Protein AF-A0A6I3F6J2-F1 (afdb_monomer)

Sequence (306 aa):
MNPQMSMKAKVRSSSMGPPVGGRNSGRSVPMPEAGAWVSGGCGSASSWRSELGVSVESASGITPRHSHTRALFRVMDSVAALLFAPMAIGGRSDQTRQTMIETAEKLFAERGFDGLSLREVALASGQRNHSAVQYHFGSKSGLIEAVFEARMAPIDARRREMLLELDGVGRSGDVMGLVDAMVRPLAEAVIIDPPGWWGRFLGQVYRTSPELMTTERPTMGALAEAGRRLFELLVDVPGELRGHRLRLALRSNVQMLADHEYALGKAPVDHTGTRSAIIIAEQVDLVFAMLTAPPSEALRDAIARS

Mean predicted aligned error: 16.1 Å

Secondary structure (DSSP, 8-state):
-----------------------------PPPPP----------S----------------------STTHHHHHHHHHHHHHSS------HHHHHHHHHHHHHHHHHHHH-STT--HHHHHHHTT-S-TTHHHHHHSSHHHHHHHHHHHHHHHHHHHHHHHHHHHHHTT-TT-HHHHHHHHHHHHHHHHHTS-S-SHHHHHHHHHHH-THHHHS--GGGHHHHHHHHHHHHH-TTS-HHHHHHHHHHHHHHHHHHHHHHHHHHTTS-----HHHHHHHHHHHHHHHHHHHHPPPPHHHHHHHHT-

Solvent-accessible surface area (backbone atoms only — not comparable to full-atom values): 18954 Å² total; per-residue (Å²): 142,85,88,82,88,80,85,92,82,91,87,84,83,89,86,84,85,86,88,88,86,83,88,80,87,89,83,90,82,82,83,84,77,94,79,92,79,84,91,80,79,92,79,78,100,74,82,87,82,84,88,74,97,72,89,80,81,91,75,89,88,84,88,80,90,85,83,69,80,70,62,62,55,59,56,51,58,53,50,50,53,68,77,64,51,80,72,76,86,57,56,76,65,50,55,51,52,49,45,40,35,58,43,39,38,43,47,35,37,75,56,40,66,89,76,60,54,57,50,57,43,15,52,74,47,71,40,90,52,50,57,51,44,41,70,77,32,67,43,68,67,43,41,53,49,51,37,51,49,66,59,34,35,62,33,26,51,50,19,39,50,47,50,51,53,31,46,75,72,74,41,72,84,38,65,66,60,40,40,36,36,59,40,44,46,54,43,46,64,45,64,75,49,69,92,56,36,56,30,44,31,50,49,44,34,64,74,79,42,48,62,76,79,72,50,92,45,85,50,40,46,38,48,51,51,40,52,52,53,48,62,66,67,45,66,89,44,58,72,81,51,44,63,52,30,52,54,50,34,56,52,48,54,45,47,55,46,20,52,50,54,58,56,46,77,78,46,85,80,74,80,55,64,68,60,53,49,50,54,44,51,51,50,36,53,52,40,46,48,59,64,65,58,74,73,52,70,73,55,51,55,51,59,77,72,109

Foldseek 3Di:
DDDDDDDDDDDDDYDDDDDDDDDDDDDDDDDDDDDDDDDDDDDDDDDPPPPDDDDDDDDDDDDDDDDDPVVVVVVVVVVVCVVPPPDDPDPPLVVLLVLLLQLLLQCCLPQNLVRDDLQVSCVSSVHPDSCSSCVVQVGSVSSLLVSLLVLLQVLLVQLVVLCVVCVVVVNNLPLLSLLLSQQQSVLCSLQVDPPGSNLSSVVRCVVPPVCSVVPDDPSCVSVVVSLVSLLVNLPLEPNVVQVVLSVVLNNVSSVLSSVVSVVCVPDDRDNPVVVSVVSSVVSSVVSSCSNNPHDDPVVVVVVVVD

Structure (mmCIF, N/CA/C/O backbone):
data_AF-A0A6I3F6J2-F1
#
_entry.id   AF-A0A6I3F6J2-F1
#
loop_
_atom_site.group_PDB
_atom_site.id
_atom_site.type_symbol
_atom_site.label_atom_id
_atom_site.label_alt_id
_atom_site.label_comp_id
_atom_site.label_asym_id
_atom_site.label_entity_id
_atom_site.label_seq_id
_atom_site.pdbx_PDB_ins_code
_atom_site.Cartn_x
_atom_site.Cartn_y
_atom_site.Cartn_z
_atom_site.occupancy
_atom_site.B_iso_or_equiv
_atom_site.auth_seq_id
_atom_site.auth_comp_id
_atom_site.auth_asym_id
_atom_site.auth_atom_id
_atom_site.pdbx_PDB_model_num
ATOM 1 N N . MET A 1 1 ? 45.860 15.931 68.039 1.00 45.97 1 MET A N 1
ATOM 2 C CA . MET A 1 1 ? 46.284 16.833 66.948 1.00 45.97 1 MET A CA 1
ATOM 3 C C . MET A 1 1 ? 45.037 17.330 66.230 1.00 45.97 1 MET A C 1
ATOM 5 O O . MET A 1 1 ? 44.275 16.525 65.724 1.00 45.97 1 MET A O 1
ATOM 9 N N . ASN A 1 2 ? 44.805 18.634 66.283 1.00 32.19 2 ASN A N 1
ATOM 10 C CA . ASN A 1 2 ? 43.860 19.436 65.491 1.00 32.19 2 ASN A CA 1
ATOM 11 C C . ASN A 1 2 ? 44.693 20.654 65.011 1.00 32.19 2 ASN A C 1
ATOM 13 O O . ASN A 1 2 ? 45.759 20.858 65.606 1.00 32.19 2 ASN A O 1
ATOM 17 N N . PRO A 1 3 ? 44.242 21.586 64.152 1.00 59.16 3 PRO A N 1
ATOM 18 C CA . PRO A 1 3 ? 43.313 21.582 63.002 1.00 59.16 3 PRO A CA 1
ATOM 19 C C . PRO A 1 3 ? 43.977 22.211 61.742 1.00 59.16 3 PRO A C 1
ATOM 21 O O . PRO A 1 3 ? 45.044 22.797 61.854 1.00 59.16 3 PRO A O 1
ATOM 24 N N . GLN A 1 4 ? 43.300 22.234 60.584 1.00 37.72 4 GLN A N 1
ATOM 25 C CA . GLN A 1 4 ? 43.147 23.441 59.726 1.00 37.72 4 GLN A CA 1
ATOM 26 C C . GLN A 1 4 ? 41.857 23.263 58.890 1.00 37.72 4 GLN A C 1
ATOM 28 O O . GLN A 1 4 ? 41.688 22.220 58.271 1.00 37.72 4 GLN A O 1
ATOM 33 N N . MET A 1 5 ? 40.791 24.075 59.031 1.00 34.31 5 MET A N 1
ATOM 34 C CA . MET A 1 5 ? 40.603 25.492 58.620 1.00 34.31 5 MET A CA 1
ATOM 35 C C . MET A 1 5 ? 40.827 25.7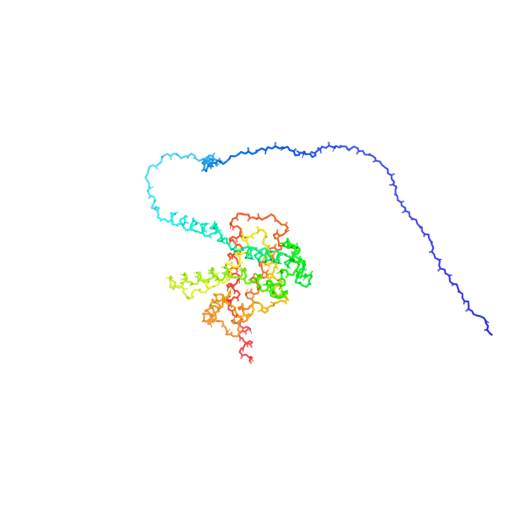11 57.109 1.00 34.31 5 MET A C 1
ATOM 37 O O . MET A 1 5 ? 41.812 25.230 56.583 1.00 34.31 5 MET A O 1
ATOM 41 N N . SER A 1 6 ? 40.044 26.482 56.345 1.00 33.53 6 SER A N 1
ATOM 42 C CA . SER A 1 6 ? 38.795 27.227 56.558 1.00 33.53 6 SER A CA 1
ATOM 43 C C . SER A 1 6 ? 38.409 27.954 55.247 1.00 33.53 6 SER A C 1
ATOM 45 O O . SER A 1 6 ? 39.292 28.279 54.466 1.00 33.53 6 SER A O 1
ATOM 47 N N . MET A 1 7 ? 37.120 28.321 55.122 1.00 32.34 7 MET A N 1
ATOM 48 C CA . MET A 1 7 ? 36.561 29.558 54.509 1.00 32.34 7 MET A CA 1
ATOM 49 C C . MET A 1 7 ? 36.689 29.803 52.986 1.00 32.34 7 MET A C 1
ATOM 51 O O . MET A 1 7 ? 37.765 29.811 52.416 1.00 32.34 7 MET A O 1
ATOM 55 N N . LYS A 1 8 ? 35.569 29.915 52.246 1.00 30.19 8 LYS A N 1
ATOM 56 C CA . LYS A 1 8 ? 34.612 31.052 52.081 1.00 30.19 8 LYS A CA 1
ATOM 57 C C . LYS A 1 8 ? 35.157 32.261 51.293 1.00 30.19 8 LYS A C 1
ATOM 59 O O . LYS A 1 8 ? 35.951 33.017 51.831 1.00 30.19 8 LYS A O 1
ATOM 64 N N . ALA A 1 9 ? 34.530 32.544 50.146 1.00 32.62 9 ALA A N 1
ATOM 65 C CA . ALA A 1 9 ? 34.127 33.870 49.621 1.00 32.62 9 ALA A CA 1
ATOM 66 C C . ALA A 1 9 ? 33.253 33.598 48.371 1.00 32.62 9 ALA A C 1
ATOM 68 O O . ALA A 1 9 ? 33.658 32.807 47.534 1.00 32.62 9 ALA A O 1
ATOM 69 N N . LYS A 1 10 ? 31.983 33.994 48.207 1.00 30.41 10 LYS A N 1
ATOM 70 C CA . LYS A 1 10 ? 31.273 35.280 48.343 1.00 30.41 10 LYS A CA 1
ATOM 71 C C . LYS A 1 10 ? 31.818 36.371 47.416 1.00 30.41 10 LYS A C 1
ATOM 73 O O . LYS A 1 10 ? 32.697 37.117 47.816 1.00 30.41 10 LYS A O 1
ATOM 78 N N . VAL A 1 11 ? 31.177 36.537 46.256 1.00 33.56 11 VAL A N 1
ATOM 79 C CA . VAL A 1 11 ? 31.027 37.842 45.593 1.00 33.56 11 VAL A CA 1
ATOM 80 C C . VAL A 1 11 ? 29.567 38.007 45.166 1.00 33.56 11 VAL A C 1
ATOM 82 O O . VAL A 1 11 ? 28.941 37.096 44.631 1.00 33.56 11 VAL A O 1
ATOM 85 N N . ARG A 1 12 ? 29.023 39.173 45.514 1.00 30.69 12 ARG A N 1
ATOM 86 C CA . ARG A 1 12 ? 27.674 39.693 45.271 1.00 30.69 12 ARG A CA 1
ATOM 87 C C . ARG A 1 12 ? 27.828 41.014 44.500 1.00 30.69 12 ARG A C 1
ATOM 89 O O . ARG A 1 12 ? 28.893 41.621 44.563 1.00 30.69 12 ARG A O 1
ATOM 96 N N . SER A 1 13 ? 26.691 41.501 44.001 1.00 32.16 13 SER A N 1
ATOM 97 C CA . SER A 1 13 ? 26.346 42.872 43.557 1.00 32.16 13 SER A CA 1
ATOM 98 C C . SER A 1 13 ? 26.405 43.080 42.036 1.00 32.16 13 SER A C 1
ATOM 100 O O . SER A 1 13 ? 27.421 42.783 41.423 1.00 32.16 13 SER A O 1
ATOM 102 N N . SER A 1 14 ? 25.247 43.272 41.379 1.00 31.67 14 SER A N 1
ATOM 103 C CA . SER A 1 14 ? 24.442 44.522 41.215 1.00 31.67 14 SER A CA 1
ATOM 104 C C . SER A 1 14 ? 24.950 45.285 39.983 1.00 31.67 14 SER A C 1
ATOM 106 O O . SER A 1 14 ? 26.146 45.296 39.760 1.00 31.67 14 SER A O 1
ATOM 108 N N . SER A 1 15 ? 24.196 45.942 39.106 1.00 30.05 15 SER A N 1
ATOM 109 C CA . SER A 1 15 ? 22.821 46.462 38.995 1.00 30.05 15 SER A CA 1
ATOM 110 C C . SER A 1 15 ? 22.636 46.817 37.500 1.00 30.05 15 SER A C 1
ATOM 112 O O . SER A 1 15 ? 23.630 47.067 36.831 1.00 30.05 15 SER A O 1
ATOM 114 N N . MET A 1 16 ? 21.448 46.826 36.897 1.00 31.58 16 MET A N 1
ATOM 115 C CA . MET A 1 16 ? 20.668 48.045 36.605 1.00 31.58 16 MET A CA 1
ATOM 116 C C . MET A 1 16 ? 19.527 47.631 35.665 1.00 31.58 16 MET A C 1
ATOM 118 O O . MET A 1 16 ? 19.776 47.002 34.640 1.00 31.58 16 MET A O 1
ATOM 122 N N . GLY A 1 17 ? 18.289 47.983 36.007 1.00 36.78 17 GLY A N 1
ATOM 123 C CA . GLY A 1 17 ? 17.173 48.008 35.057 1.00 36.78 17 GLY A CA 1
ATOM 124 C C . GLY A 1 17 ? 16.987 49.412 34.466 1.00 36.78 17 GLY A C 1
ATOM 125 O O . GLY A 1 17 ? 17.560 50.371 34.988 1.00 36.78 17 GLY A O 1
ATOM 126 N N . PRO A 1 18 ? 16.148 49.551 33.428 1.00 42.50 18 PRO A N 1
ATOM 127 C CA . PRO A 1 18 ? 15.465 50.807 33.130 1.00 42.50 18 PRO A CA 1
ATOM 128 C C . PRO A 1 18 ? 13.919 50.643 33.052 1.00 42.50 18 PRO A C 1
ATOM 130 O O . PRO A 1 18 ? 13.415 49.528 33.196 1.00 42.50 18 PRO A O 1
ATOM 133 N N . PRO A 1 19 ? 13.154 51.753 32.935 1.00 46.72 19 PRO A N 1
ATOM 134 C CA . PRO A 1 19 ? 11.917 51.963 33.695 1.00 46.72 19 PRO A CA 1
ATOM 135 C C . PRO A 1 19 ? 10.600 51.873 32.894 1.00 46.72 19 PRO A C 1
ATOM 137 O O . PRO A 1 19 ? 10.570 51.661 31.686 1.00 46.72 19 PRO A O 1
ATOM 140 N N . VAL A 1 20 ? 9.499 52.078 33.628 1.00 40.28 20 VAL A N 1
ATOM 141 C CA . VAL A 1 20 ? 8.089 52.148 33.205 1.00 40.28 20 VAL A CA 1
ATOM 142 C C . VAL A 1 20 ? 7.690 53.565 32.757 1.00 40.28 20 VAL A C 1
ATOM 144 O O . VAL A 1 20 ? 8.032 54.530 33.437 1.00 40.28 20 VAL A O 1
ATOM 147 N N . GLY A 1 21 ? 6.828 53.668 31.730 1.00 31.14 21 GLY A N 1
ATOM 148 C CA . GLY A 1 21 ? 5.752 54.676 31.674 1.00 31.14 21 GLY A CA 1
ATOM 149 C C . GLY A 1 21 ? 5.536 55.412 30.342 1.00 31.14 21 GLY A C 1
ATOM 150 O O . GLY A 1 21 ? 6.429 56.106 29.878 1.00 31.14 21 GLY A O 1
ATOM 151 N N . GLY A 1 22 ? 4.303 55.369 29.802 1.00 29.81 22 GLY A N 1
ATOM 152 C CA . GLY A 1 22 ? 3.791 56.431 28.912 1.00 29.81 22 GLY A CA 1
ATOM 153 C C . GLY A 1 22 ? 2.843 56.027 27.770 1.00 29.81 22 GLY A C 1
ATOM 154 O O . GLY A 1 22 ? 3.284 55.756 26.667 1.00 29.81 22 GLY A O 1
ATOM 155 N N . ARG A 1 23 ? 1.536 56.057 28.062 1.00 32.53 23 ARG A N 1
ATOM 156 C CA . ARG A 1 23 ? 0.324 56.100 27.202 1.00 32.53 23 ARG A CA 1
ATOM 157 C C . ARG A 1 23 ? 0.510 56.641 25.763 1.00 32.53 23 ARG A C 1
ATOM 159 O O . ARG A 1 23 ? 1.090 57.708 25.617 1.00 32.53 23 ARG A O 1
ATOM 166 N N . ASN A 1 24 ? -0.200 56.070 24.774 1.00 30.05 24 ASN A N 1
ATOM 167 C CA . ASN A 1 24 ? -1.416 56.699 24.214 1.00 30.05 24 ASN A CA 1
ATOM 168 C C . ASN A 1 24 ? -2.229 55.783 23.265 1.00 30.05 24 ASN A C 1
ATOM 170 O O . ASN A 1 24 ? -1.646 55.032 22.495 1.00 30.05 24 ASN A O 1
ATOM 174 N N . SER A 1 25 ? -3.564 55.916 23.355 1.00 32.66 25 SER A N 1
ATOM 175 C CA . SER A 1 25 ? -4.623 55.797 22.319 1.00 32.66 25 SER A CA 1
ATOM 176 C C . SER A 1 25 ? -4.428 54.794 21.163 1.00 32.66 25 SER A C 1
ATOM 178 O O . SER A 1 25 ? -3.503 54.928 20.381 1.00 32.66 25 SER A O 1
ATOM 180 N N . GLY A 1 26 ? -5.300 53.830 20.874 1.00 29.09 26 GLY A N 1
ATOM 181 C CA . GLY A 1 26 ? -6.758 53.849 20.915 1.00 29.09 26 GLY A CA 1
ATOM 182 C C . GLY A 1 26 ? -7.274 53.477 19.520 1.00 29.09 26 GLY A C 1
ATOM 183 O O . GLY A 1 26 ? -7.031 54.217 18.575 1.00 29.09 26 GLY A O 1
ATOM 184 N N . ARG A 1 27 ? -7.944 52.325 19.397 1.00 32.47 27 ARG A N 1
ATOM 185 C CA . ARG A 1 27 ? -9.050 52.035 18.459 1.00 32.47 27 ARG A CA 1
ATOM 186 C C . ARG A 1 27 ? -9.446 50.568 18.599 1.00 32.47 27 ARG A C 1
ATOM 188 O O . ARG A 1 27 ? -8.824 49.668 18.051 1.00 32.47 27 ARG A O 1
ATOM 195 N N . SER A 1 28 ? -10.493 50.369 19.378 1.00 30.59 28 SER A N 1
ATOM 196 C CA . SER A 1 28 ? -11.385 49.221 19.352 1.00 30.59 28 SER A CA 1
ATOM 197 C C . SER A 1 28 ? -12.232 49.269 18.077 1.00 30.59 28 SER A C 1
ATOM 199 O O . SER A 1 28 ? -12.890 50.277 17.830 1.00 30.59 28 SER A O 1
ATOM 201 N N . VAL A 1 29 ? -12.236 48.189 17.290 1.00 30.70 29 VAL A N 1
ATOM 202 C CA . VAL A 1 29 ? -13.268 47.876 16.281 1.00 30.70 29 VAL A CA 1
ATOM 203 C C . VAL A 1 29 ? -13.463 46.344 16.279 1.00 30.70 29 VAL A C 1
ATOM 205 O O . VAL A 1 29 ? -12.473 45.632 16.455 1.00 30.70 29 VAL A O 1
ATOM 208 N N . PRO A 1 30 ? -14.707 45.830 16.200 1.00 35.41 30 PRO A N 1
ATOM 209 C CA . PRO A 1 30 ? -15.120 44.611 16.898 1.00 35.41 30 PRO A CA 1
ATOM 210 C C . PRO A 1 30 ? -15.127 43.340 16.031 1.00 35.41 30 PRO A C 1
ATOM 212 O O . PRO A 1 30 ? -15.156 43.402 14.803 1.00 35.41 30 PRO A O 1
ATOM 215 N N . MET A 1 31 ? -15.172 42.183 16.704 1.00 26.00 31 MET A N 1
ATOM 216 C CA . MET A 1 31 ? -15.613 40.910 16.121 1.00 26.00 31 MET A CA 1
ATOM 217 C C . MET A 1 31 ? -17.120 40.965 15.817 1.00 26.00 31 MET A C 1
ATOM 219 O O . MET A 1 31 ? -17.867 41.466 16.660 1.00 26.00 31 MET A O 1
ATOM 223 N N . PRO A 1 32 ? -17.599 40.424 14.684 1.00 33.12 32 PRO A N 1
ATOM 224 C CA . PRO A 1 32 ? -19.020 40.187 14.494 1.00 33.12 32 PRO A CA 1
ATOM 225 C C . PRO A 1 32 ? -19.435 38.831 15.083 1.00 33.12 32 PRO A C 1
ATOM 227 O O . PRO A 1 32 ? -18.826 37.794 14.816 1.00 33.12 32 PRO A O 1
ATOM 230 N N . GLU A 1 33 ? -20.486 38.884 15.898 1.00 27.22 33 GLU A N 1
ATOM 231 C CA . GLU A 1 33 ? -21.217 37.750 16.455 1.00 27.22 33 GLU A CA 1
ATOM 232 C C . GLU A 1 33 ? -22.016 36.981 15.394 1.00 27.22 33 GLU A C 1
ATOM 234 O O . GLU A 1 33 ? -22.374 37.488 14.329 1.00 27.22 33 GLU A O 1
ATOM 239 N N . ALA A 1 34 ? -22.317 35.734 15.752 1.00 30.89 34 ALA A N 1
ATOM 240 C CA . ALA A 1 34 ? -23.177 34.807 15.043 1.00 30.89 34 ALA A CA 1
ATOM 241 C C . ALA A 1 34 ? -24.611 35.345 14.873 1.00 30.89 34 ALA A C 1
ATOM 243 O O . ALA A 1 34 ? -25.276 35.701 15.844 1.00 30.89 34 ALA A O 1
ATOM 244 N N . GLY A 1 35 ? -25.106 35.315 13.634 1.00 26.36 35 GLY A N 1
ATOM 245 C CA . GLY A 1 35 ? -26.497 35.584 13.274 1.00 26.36 35 GLY A CA 1
ATOM 246 C C . GLY A 1 35 ? -27.058 34.450 12.418 1.00 26.36 35 GLY A C 1
ATOM 247 O O . GLY A 1 35 ? -26.510 34.115 11.372 1.00 26.36 35 GLY A O 1
ATOM 248 N N . ALA A 1 36 ? -28.138 33.849 12.904 1.00 27.11 36 ALA A N 1
ATOM 249 C CA . ALA A 1 36 ? -28.843 32.703 12.351 1.00 27.11 36 ALA A CA 1
ATOM 250 C C . ALA A 1 36 ? -29.593 32.983 11.033 1.00 27.11 36 ALA A C 1
ATOM 252 O O . ALA A 1 36 ? -30.267 34.000 10.924 1.00 27.11 36 ALA A O 1
ATOM 253 N N . TRP A 1 37 ? -29.573 32.006 10.116 1.00 25.41 37 TRP A N 1
ATOM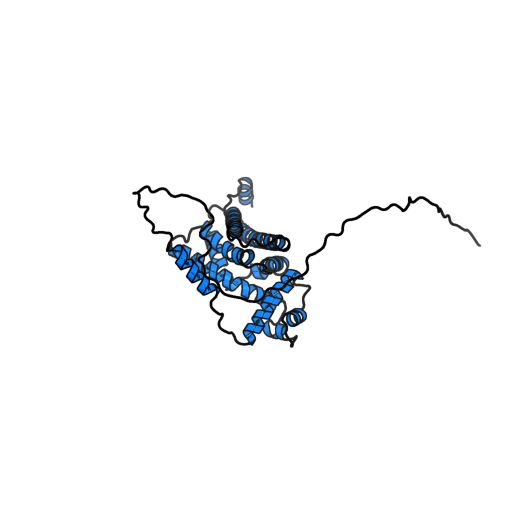 254 C CA . TRP A 1 37 ? -30.595 31.723 9.088 1.00 25.41 37 TRP A CA 1
ATOM 255 C C . TRP A 1 37 ? -30.601 30.194 8.896 1.00 25.41 37 TRP A C 1
ATOM 257 O O . TRP A 1 37 ? -29.585 29.613 8.538 1.00 25.41 37 TRP A O 1
ATOM 267 N N . VAL A 1 38 ? -31.551 29.465 9.486 1.00 26.83 38 VAL A N 1
ATOM 268 C CA . VAL A 1 38 ? -32.853 29.053 8.924 1.00 26.83 38 VAL A CA 1
ATOM 269 C C . VAL A 1 38 ? -32.742 28.241 7.624 1.00 26.83 38 VAL A C 1
ATOM 271 O O . VAL A 1 38 ? -32.328 28.716 6.576 1.00 26.83 38 VAL A O 1
ATOM 274 N N . SER A 1 39 ? -33.192 26.997 7.764 1.00 29.69 39 SER A N 1
ATOM 275 C CA . SER A 1 39 ? -33.577 25.984 6.781 1.00 29.69 39 SER A CA 1
ATOM 276 C C . SER A 1 39 ? -34.254 26.489 5.501 1.00 29.69 39 SER A C 1
ATOM 278 O O . SER A 1 39 ? -35.244 27.215 5.576 1.00 29.69 39 SER A O 1
ATOM 280 N N . GLY A 1 40 ? -33.847 25.947 4.348 1.00 25.75 40 GLY A N 1
ATOM 281 C CA . GLY A 1 40 ? -34.672 25.975 3.140 1.00 25.75 40 GLY A CA 1
ATOM 282 C C . GLY A 1 40 ? -33.984 25.484 1.864 1.00 25.75 40 GLY A C 1
ATOM 283 O O . GLY A 1 40 ? -33.164 26.191 1.301 1.00 25.75 40 GLY A O 1
ATOM 284 N N . GLY A 1 41 ? -34.421 24.323 1.367 1.00 25.61 41 GLY A N 1
ATOM 285 C CA . GLY A 1 41 ? -34.777 24.175 -0.049 1.00 25.61 41 GLY A CA 1
ATOM 286 C C . GLY A 1 41 ? -33.687 23.782 -1.049 1.00 25.61 41 GLY A C 1
ATOM 287 O O . GLY A 1 41 ? -32.841 24.573 -1.441 1.00 25.61 41 GLY A O 1
ATOM 288 N N . CYS A 1 42 ? -33.834 22.563 -1.562 1.00 30.14 42 CYS A N 1
ATOM 289 C CA . CYS A 1 42 ? -33.289 22.073 -2.825 1.00 30.14 42 CYS A CA 1
ATOM 290 C C . CYS A 1 42 ? -33.588 23.054 -3.986 1.00 30.14 42 CYS A C 1
ATOM 292 O O . CYS A 1 42 ? -34.742 23.442 -4.167 1.00 30.14 42 CYS A O 1
ATOM 294 N N . GLY A 1 43 ? -32.578 23.426 -4.782 1.00 26.58 43 GLY A N 1
ATOM 295 C CA . GLY A 1 43 ? -32.710 24.301 -5.953 1.00 26.58 43 GLY A CA 1
ATOM 296 C C . GLY A 1 43 ? -31.869 23.790 -7.126 1.00 26.58 43 GLY A C 1
ATOM 297 O O . GLY A 1 43 ? -30.678 23.538 -6.988 1.00 26.58 43 GLY A O 1
ATOM 298 N N . SER A 1 44 ? -32.525 23.586 -8.265 1.00 31.48 44 SER A N 1
ATOM 299 C CA . SER A 1 44 ? -32.069 22.871 -9.462 1.00 31.48 44 SER A CA 1
ATOM 300 C C . SER A 1 44 ? -30.912 23.514 -10.246 1.00 31.48 44 SER A C 1
ATOM 302 O O . SER A 1 44 ? -30.736 24.729 -10.274 1.00 31.48 44 SER A O 1
ATOM 304 N N . ALA A 1 45 ? -30.190 22.663 -10.984 1.00 30.67 45 ALA A N 1
ATOM 305 C CA . ALA A 1 45 ? -28.962 22.898 -11.754 1.00 30.67 45 ALA A CA 1
ATOM 306 C C . ALA A 1 45 ? -29.067 23.810 -13.008 1.00 30.67 45 ALA A C 1
ATOM 308 O O . ALA A 1 45 ? -28.531 23.479 -14.067 1.00 30.67 45 ALA A O 1
ATOM 309 N N . SER A 1 46 ? -29.719 24.973 -12.929 1.00 32.62 46 SER A N 1
ATOM 310 C CA . SER A 1 46 ? -29.927 25.845 -14.103 1.00 32.62 46 SER A CA 1
ATOM 311 C C . SER A 1 46 ? -29.444 27.296 -13.980 1.00 32.62 46 SER A C 1
ATOM 313 O O . SER A 1 46 ? -29.633 28.045 -14.934 1.00 32.62 46 SER A O 1
ATOM 315 N N . SER A 1 47 ? -28.773 27.713 -12.896 1.00 29.77 47 SER A N 1
ATOM 316 C CA . SER A 1 47 ? -28.411 29.135 -12.700 1.00 29.77 47 SER A CA 1
ATOM 317 C C . SER A 1 47 ? -26.962 29.543 -13.025 1.00 29.77 47 SER A C 1
ATOM 319 O O . SER A 1 47 ? -26.611 30.693 -12.799 1.00 29.77 47 SER A O 1
ATOM 321 N N . TRP A 1 48 ? -26.113 28.671 -13.578 1.00 28.38 48 TRP A N 1
ATOM 322 C CA . TRP A 1 48 ? -24.677 28.971 -13.784 1.00 28.38 48 TRP A CA 1
ATOM 323 C C . TRP A 1 48 ? -24.302 29.484 -15.188 1.00 28.38 48 TRP A C 1
ATOM 325 O O . TRP A 1 48 ? -23.145 29.402 -15.588 1.00 28.38 48 TRP A O 1
ATOM 335 N N . ARG A 1 49 ? -25.259 29.978 -15.985 1.00 33.09 49 ARG A N 1
ATOM 336 C CA . ARG A 1 49 ? -25.048 30.203 -17.432 1.00 33.09 49 ARG A CA 1
ATOM 337 C C . ARG A 1 49 ? -24.962 31.663 -17.898 1.00 33.09 49 ARG A C 1
ATOM 339 O O . ARG A 1 49 ? -25.106 31.900 -19.091 1.00 33.09 49 ARG A O 1
ATOM 346 N N . SER A 1 50 ? -24.710 32.634 -17.021 1.00 34.94 50 SER A N 1
ATOM 347 C CA . SER A 1 50 ? -24.738 34.058 -17.409 1.00 34.94 50 SER A CA 1
ATOM 348 C C . SER A 1 50 ? -23.580 34.904 -16.872 1.00 34.94 50 SER A C 1
ATOM 350 O O . SER A 1 50 ? -23.809 36.030 -16.444 1.00 34.94 50 SER A O 1
ATOM 352 N N . GLU A 1 51 ? -22.343 34.399 -16.911 1.00 34.09 51 GLU A N 1
ATOM 353 C CA . GLU A 1 51 ? -21.178 35.175 -16.445 1.00 34.09 51 GLU A CA 1
ATOM 354 C C . GLU A 1 51 ? -19.930 35.084 -17.340 1.00 34.09 51 GLU A C 1
ATOM 356 O O . GLU A 1 51 ? -18.804 35.218 -16.880 1.00 34.09 51 GLU A O 1
ATOM 361 N N . LEU A 1 52 ? -20.120 34.923 -18.654 1.00 31.17 52 LEU A N 1
ATOM 362 C CA . LEU A 1 52 ? -19.076 35.192 -19.649 1.00 31.17 52 LEU A CA 1
ATOM 363 C C . LEU A 1 52 ? -19.691 35.955 -20.827 1.00 31.17 52 LEU A C 1
ATOM 365 O O . LEU A 1 52 ? -20.367 35.381 -21.678 1.00 31.17 52 LEU A O 1
ATOM 369 N N . GLY A 1 53 ? -19.488 37.274 -20.841 1.00 33.78 53 GLY A N 1
ATOM 370 C CA . GLY A 1 53 ? -19.923 38.175 -21.905 1.00 33.78 53 GLY A CA 1
ATOM 371 C C . GLY A 1 53 ? -19.157 37.938 -23.205 1.00 33.78 53 GLY A C 1
ATOM 372 O O . GLY A 1 53 ? -18.170 38.615 -23.477 1.00 33.78 53 GLY A O 1
ATOM 373 N N . VAL A 1 54 ? -19.634 36.992 -24.014 1.00 32.03 54 VAL A N 1
ATOM 374 C CA . VAL A 1 54 ? -19.178 36.785 -25.393 1.00 32.03 54 VAL A CA 1
ATOM 375 C C . VAL A 1 54 ? -20.376 36.951 -26.325 1.00 32.03 54 VAL A C 1
ATOM 377 O O . VAL A 1 54 ? -21.268 36.106 -26.369 1.00 32.03 54 VAL A O 1
ATOM 380 N N . SER A 1 55 ? -20.399 38.060 -27.064 1.00 29.16 55 SER A N 1
ATOM 381 C CA . SER A 1 55 ? -21.329 38.281 -28.173 1.00 29.16 55 SER A CA 1
ATOM 382 C C . SER A 1 55 ? -20.958 37.365 -29.339 1.00 29.16 55 SER A C 1
ATOM 384 O O . SER A 1 55 ? -19.831 37.416 -29.824 1.00 29.16 55 SER A O 1
ATOM 386 N N . VAL A 1 56 ? -21.900 36.541 -29.803 1.00 32.47 56 VAL A N 1
ATOM 387 C CA . VAL A 1 56 ? -21.753 35.762 -31.040 1.00 32.47 56 VAL A CA 1
ATOM 388 C C . VAL A 1 56 ? -22.597 36.426 -32.121 1.00 32.47 56 VAL A C 1
ATOM 390 O O . VAL A 1 56 ? -23.822 36.309 -32.123 1.00 32.47 56 VAL A O 1
ATOM 393 N N . GLU A 1 57 ? -21.932 37.135 -33.032 1.00 28.91 57 GLU A N 1
ATOM 394 C CA . GLU A 1 57 ? -22.498 37.485 -34.332 1.00 28.91 57 GLU A CA 1
ATOM 395 C C . GLU A 1 57 ? -22.563 36.243 -35.230 1.00 28.91 57 GLU A C 1
ATOM 397 O O . GLU A 1 57 ? -21.711 35.353 -35.204 1.00 28.91 57 GLU A O 1
ATOM 402 N N . SER A 1 58 ? -23.632 36.184 -36.014 1.00 35.47 58 SER A N 1
ATOM 403 C CA . SER A 1 58 ? -23.995 35.103 -36.917 1.00 35.47 58 SER A CA 1
ATOM 404 C C . SER A 1 58 ? -22.993 34.922 -38.062 1.00 35.47 58 SER A C 1
ATOM 406 O O . SER A 1 58 ? -22.895 35.778 -38.940 1.00 35.47 58 SER A O 1
ATOM 408 N N . ALA A 1 59 ? -22.355 33.754 -38.132 1.00 30.38 59 ALA A N 1
ATOM 409 C CA . ALA A 1 59 ? -21.743 33.244 -39.354 1.00 30.38 59 ALA A CA 1
ATOM 410 C C . ALA A 1 59 ? -22.140 31.775 -39.551 1.00 30.38 59 ALA A C 1
ATOM 412 O O . ALA A 1 59 ? -21.735 30.866 -38.828 1.00 30.38 59 ALA A O 1
ATOM 413 N N . SER A 1 60 ? -23.010 31.578 -40.530 1.00 34.03 60 SER A N 1
ATOM 414 C CA . SER A 1 60 ? -23.482 30.306 -41.052 1.00 34.03 60 SER A CA 1
ATOM 415 C C . SER A 1 60 ? -22.357 29.486 -41.690 1.00 34.03 60 SER A C 1
ATOM 417 O O . SER A 1 60 ? -21.649 29.986 -42.559 1.00 34.03 60 SER A O 1
ATOM 419 N N . GLY A 1 61 ? -22.304 28.196 -41.342 1.00 38.31 61 GLY A N 1
ATOM 420 C CA . GLY A 1 61 ? -21.724 27.144 -42.179 1.00 38.31 61 GLY A CA 1
ATOM 421 C C . GLY A 1 61 ? -20.304 26.707 -41.825 1.00 38.31 61 GLY A C 1
ATOM 422 O O . GLY A 1 61 ? -19.374 27.111 -42.499 1.00 38.31 61 GLY A O 1
ATOM 423 N N . ILE A 1 62 ? -20.170 25.814 -40.836 1.00 31.95 62 ILE A N 1
ATOM 424 C CA . ILE A 1 62 ? -19.218 24.685 -40.765 1.00 31.95 62 ILE A CA 1
ATOM 425 C C . ILE A 1 62 ? -19.764 23.748 -39.673 1.00 31.95 62 ILE A C 1
ATOM 427 O O . ILE A 1 62 ? -19.953 24.161 -38.533 1.00 31.95 62 ILE A O 1
ATOM 431 N N . THR A 1 63 ? -20.048 22.489 -40.000 1.00 33.56 63 THR A N 1
ATOM 432 C CA . THR A 1 63 ? -20.431 21.454 -39.023 1.00 33.56 63 THR A CA 1
ATOM 433 C C . THR A 1 63 ? -19.192 20.721 -38.497 1.00 33.56 63 THR A C 1
ATOM 435 O O . THR A 1 63 ? -18.528 20.061 -39.302 1.00 33.56 63 THR A O 1
ATOM 438 N N . PRO A 1 64 ? -18.895 20.715 -37.181 1.00 33.12 64 PRO A N 1
ATOM 439 C CA . PRO A 1 64 ? -17.946 19.778 -36.594 1.00 33.12 64 PRO A CA 1
ATOM 440 C C . PRO A 1 64 ? -18.663 18.502 -36.132 1.00 33.12 64 PRO A C 1
ATOM 442 O O . PRO A 1 64 ? -19.710 18.520 -35.487 1.00 33.12 64 PRO A O 1
ATOM 445 N N . ARG A 1 65 ? -18.067 17.363 -36.471 1.00 30.73 65 ARG A N 1
ATOM 446 C CA . ARG A 1 65 ? -18.526 16.006 -36.164 1.00 30.73 65 ARG A CA 1
ATOM 447 C C . ARG A 1 65 ? -18.288 15.698 -34.673 1.00 30.73 65 ARG A C 1
ATOM 449 O O . ARG A 1 65 ? -17.151 15.479 -34.272 1.00 30.73 65 ARG A O 1
ATOM 456 N N . HIS A 1 66 ? -19.337 15.662 -33.846 1.00 34.50 66 HIS A N 1
ATOM 457 C CA . HIS A 1 66 ? -19.253 15.271 -32.428 1.00 34.50 66 HIS A CA 1
ATOM 458 C C . HIS A 1 66 ? -19.601 13.788 -32.225 1.00 34.50 66 HIS A C 1
ATOM 460 O O . HIS A 1 66 ? -20.759 13.405 -32.382 1.00 34.50 66 HIS A O 1
ATOM 466 N N . SER A 1 67 ? -18.636 12.954 -31.816 1.00 36.94 67 SER A N 1
ATOM 467 C CA . SER A 1 67 ? -18.923 11.571 -31.383 1.00 36.94 67 SER A CA 1
ATOM 468 C C . SER A 1 67 ? -18.198 11.090 -30.119 1.00 36.94 67 SER A C 1
ATOM 470 O O . SER A 1 67 ? -18.430 9.958 -29.719 1.00 36.94 67 SER A O 1
ATOM 472 N N . HIS A 1 68 ? -17.364 11.893 -29.445 1.00 36.31 68 HIS A N 1
ATOM 473 C CA . HIS A 1 68 ? -16.569 11.397 -28.300 1.00 36.31 68 HIS A CA 1
ATOM 474 C C . HIS A 1 68 ? -17.011 11.910 -26.916 1.00 36.31 68 HIS A C 1
ATOM 476 O O . HIS A 1 68 ? -16.721 11.281 -25.904 1.00 36.31 68 HIS A O 1
ATOM 482 N N . THR A 1 69 ? -17.801 12.983 -26.828 1.00 33.56 69 THR A N 1
ATOM 483 C CA . THR A 1 69 ? -18.107 13.628 -25.533 1.00 33.56 69 THR A CA 1
ATOM 484 C C . THR A 1 69 ? -19.275 12.996 -24.758 1.00 33.56 69 THR A C 1
ATOM 486 O O . THR A 1 69 ? -19.480 13.313 -23.592 1.00 33.56 69 THR A O 1
ATOM 489 N N . ARG A 1 70 ? -20.050 12.081 -25.362 1.00 29.97 70 ARG A N 1
ATOM 490 C CA . ARG A 1 70 ? -21.187 11.407 -24.692 1.00 29.97 70 ARG A CA 1
ATOM 491 C C . ARG A 1 70 ? -20.825 10.082 -24.009 1.00 29.97 70 ARG A C 1
ATOM 493 O O . ARG A 1 70 ? -21.574 9.643 -23.143 1.00 29.97 70 ARG A O 1
ATOM 500 N N . ALA A 1 71 ? -19.698 9.461 -24.363 1.00 33.34 71 ALA A N 1
ATOM 501 C CA . ALA A 1 71 ? -19.259 8.198 -23.763 1.00 33.34 71 ALA A CA 1
ATOM 502 C C . ALA A 1 71 ? -18.633 8.397 -22.369 1.00 33.34 71 ALA A C 1
ATOM 504 O O . ALA A 1 71 ? -18.873 7.597 -21.472 1.00 33.34 71 ALA A O 1
ATOM 505 N N . LEU A 1 72 ? -17.923 9.513 -22.163 1.00 31.17 72 LEU A N 1
ATOM 506 C CA . LEU A 1 72 ? -17.274 9.852 -20.890 1.00 31.17 72 LEU A CA 1
ATOM 507 C C . LEU A 1 72 ? -18.272 10.079 -19.737 1.00 31.17 72 LEU A C 1
ATOM 509 O O . LEU A 1 72 ? -18.001 9.681 -18.610 1.00 31.17 72 LEU A O 1
ATOM 513 N N . PHE A 1 73 ? -19.462 10.625 -20.012 1.00 27.55 73 PHE A N 1
ATOM 514 C CA . PHE A 1 73 ? -20.465 10.887 -18.970 1.00 27.55 73 PHE A CA 1
ATOM 515 C C . PHE A 1 73 ? -21.178 9.622 -18.452 1.00 27.55 73 PHE A C 1
ATOM 517 O O . PHE A 1 73 ? -21.475 9.540 -17.266 1.00 27.55 73 PHE A O 1
ATOM 524 N N . ARG A 1 74 ? -21.395 8.590 -19.287 1.00 34.66 74 ARG A N 1
ATOM 525 C CA . ARG A 1 74 ? -22.037 7.330 -18.842 1.00 34.66 74 ARG A CA 1
ATOM 526 C C . ARG A 1 74 ? -21.140 6.463 -17.957 1.00 34.66 74 ARG A C 1
ATOM 528 O O . ARG A 1 74 ? -21.648 5.734 -17.106 1.00 34.66 74 ARG A O 1
ATOM 535 N N . VAL A 1 75 ? -19.824 6.537 -18.159 1.00 39.94 75 VAL A N 1
ATOM 536 C CA . VAL A 1 75 ? -18.846 5.836 -17.316 1.00 39.94 75 VAL A CA 1
ATOM 537 C C . VAL A 1 75 ? -18.809 6.472 -15.922 1.00 39.94 75 VAL A C 1
ATOM 539 O O . VAL A 1 75 ? -18.826 5.751 -14.931 1.00 39.94 75 VAL A O 1
ATOM 542 N N . MET A 1 76 ? -18.884 7.804 -15.825 1.00 33.16 76 MET A N 1
ATOM 543 C CA . MET A 1 76 ? -18.891 8.508 -14.535 1.00 33.16 76 MET A CA 1
ATOM 544 C C . MET A 1 76 ? -20.178 8.296 -13.718 1.00 33.16 76 MET A C 1
ATOM 546 O O . MET A 1 76 ? -20.083 8.082 -12.511 1.00 33.16 76 MET A O 1
ATOM 550 N N . ASP A 1 77 ? -21.359 8.260 -14.350 1.00 29.53 77 ASP A N 1
ATOM 551 C CA . ASP A 1 77 ? -22.623 7.959 -13.646 1.00 29.53 77 ASP A CA 1
ATOM 552 C C . ASP A 1 77 ? -22.659 6.521 -13.086 1.00 29.53 77 ASP A C 1
ATOM 554 O O . ASP A 1 77 ? -23.236 6.267 -12.028 1.00 29.53 77 ASP A O 1
ATOM 558 N N . SER A 1 78 ? -21.998 5.576 -13.764 1.00 32.25 78 SER A N 1
ATOM 559 C CA . SER A 1 78 ? -21.916 4.172 -13.331 1.00 32.25 78 SER A CA 1
ATOM 560 C C . SER A 1 78 ? -20.925 3.974 -12.176 1.00 32.25 78 SER A C 1
ATOM 562 O O . SER A 1 78 ? -21.170 3.164 -11.283 1.00 32.25 78 SER A O 1
ATOM 564 N N . VAL A 1 79 ? -19.839 4.753 -12.151 1.00 37.62 79 VAL A N 1
ATOM 565 C CA . VAL A 1 79 ? -18.867 4.777 -11.044 1.00 37.62 79 VAL A CA 1
ATOM 566 C C . VAL A 1 79 ? -19.478 5.432 -9.799 1.00 37.62 79 VAL A C 1
ATOM 568 O O . VAL A 1 79 ? -19.328 4.903 -8.702 1.00 37.62 79 VAL A O 1
ATOM 571 N N . ALA A 1 80 ? -20.258 6.507 -9.951 1.00 29.58 80 ALA A N 1
ATOM 572 C CA . ALA A 1 80 ? -20.995 7.107 -8.836 1.00 29.58 80 ALA A CA 1
ATOM 573 C C . ALA A 1 80 ? -22.035 6.137 -8.235 1.00 29.58 80 ALA A C 1
ATOM 575 O O . ALA A 1 80 ? -22.148 6.030 -7.017 1.00 29.58 80 ALA A O 1
ATOM 576 N N . ALA A 1 81 ? -22.751 5.365 -9.060 1.00 29.62 81 ALA A N 1
ATOM 577 C CA . ALA A 1 81 ? -23.710 4.370 -8.571 1.00 29.62 81 ALA A CA 1
ATOM 578 C C . ALA A 1 81 ? -23.054 3.218 -7.780 1.00 29.62 81 ALA A C 1
ATOM 580 O O . ALA A 1 81 ? -23.673 2.691 -6.859 1.00 29.62 81 ALA A O 1
ATOM 581 N N . LEU A 1 82 ? -21.807 2.849 -8.100 1.00 35.91 82 LEU A N 1
ATOM 582 C CA . LEU A 1 82 ? -21.030 1.840 -7.366 1.00 35.91 82 LEU A CA 1
ATOM 583 C C . LEU A 1 82 ? -20.393 2.394 -6.082 1.00 35.91 82 LEU A C 1
ATOM 585 O O . LEU A 1 82 ? -20.300 1.673 -5.093 1.00 35.91 82 LEU A O 1
ATOM 589 N N . LEU A 1 83 ? -20.006 3.673 -6.074 1.00 37.81 83 LEU A N 1
ATOM 590 C CA . LEU A 1 83 ? -19.432 4.350 -4.904 1.00 37.81 83 LEU A CA 1
ATOM 591 C C . LEU A 1 83 ? -20.488 4.770 -3.864 1.00 37.81 83 LEU A C 1
ATOM 593 O O . LEU A 1 83 ? -20.156 4.920 -2.691 1.00 37.81 83 LEU A O 1
ATOM 597 N N . PHE A 1 84 ? -21.754 4.931 -4.273 1.00 35.53 84 PHE A N 1
ATOM 598 C CA . PHE A 1 84 ? -22.863 5.359 -3.405 1.00 35.53 84 PHE A CA 1
ATOM 599 C C . PHE A 1 84 ? -23.995 4.327 -3.258 1.00 35.53 84 PHE A C 1
ATOM 601 O O . PHE A 1 84 ? -25.035 4.641 -2.672 1.00 35.53 84 PHE A O 1
ATOM 608 N N . ALA A 1 85 ? -23.827 3.096 -3.757 1.00 32.75 85 ALA A N 1
ATOM 609 C CA . ALA A 1 85 ? -24.758 2.014 -3.447 1.00 32.75 85 ALA A CA 1
ATOM 610 C C . ALA A 1 85 ? -24.813 1.822 -1.918 1.00 32.75 85 ALA A C 1
ATOM 612 O O . ALA A 1 85 ? -23.755 1.723 -1.291 1.00 32.75 85 ALA A O 1
ATOM 613 N N . PRO A 1 86 ? -26.004 1.772 -1.287 1.00 29.98 86 PRO A N 1
ATOM 614 C CA . PRO A 1 86 ? -26.085 1.514 0.141 1.00 29.98 86 PRO A CA 1
ATOM 615 C C . PRO A 1 86 ? -25.439 0.154 0.406 1.00 29.98 86 PRO A C 1
ATOM 617 O O . PRO A 1 86 ? -25.934 -0.868 -0.077 1.00 29.98 86 PRO A O 1
ATOM 620 N N . MET A 1 87 ? -24.317 0.149 1.139 1.00 38.78 87 MET A N 1
ATOM 621 C CA . MET A 1 87 ? -23.724 -1.078 1.664 1.00 38.78 87 MET A CA 1
ATOM 622 C C . MET A 1 87 ? -24.851 -1.902 2.282 1.00 38.78 87 MET A C 1
ATOM 624 O O . MET A 1 87 ? -25.608 -1.402 3.119 1.00 38.78 87 MET A O 1
ATOM 628 N N . ALA A 1 88 ? -24.981 -3.152 1.836 1.00 40.88 88 ALA A N 1
ATOM 629 C CA . ALA A 1 88 ? -25.873 -4.115 2.452 1.00 40.88 88 ALA A CA 1
ATOM 630 C C . ALA A 1 88 ? -25.689 -4.047 3.973 1.00 40.88 88 ALA A C 1
ATOM 632 O O . ALA A 1 88 ? -24.558 -4.080 4.459 1.00 40.88 88 ALA A O 1
ATOM 633 N N . ILE A 1 89 ? -26.794 -3.898 4.709 1.00 39.78 89 ILE A N 1
ATOM 634 C CA . ILE A 1 89 ? -26.792 -3.802 6.170 1.00 39.78 89 ILE A CA 1
ATOM 635 C C . ILE A 1 89 ? -26.265 -5.135 6.707 1.00 39.78 89 ILE A C 1
ATOM 637 O O . ILE A 1 89 ? -27.019 -6.094 6.879 1.00 39.78 89 ILE A O 1
ATOM 641 N N . GLY A 1 90 ? -24.951 -5.201 6.927 1.00 46.75 90 GLY A N 1
ATOM 642 C CA . GLY A 1 90 ? -24.312 -6.264 7.683 1.00 46.75 90 GLY A CA 1
ATOM 643 C C . GLY A 1 90 ? -24.943 -6.340 9.069 1.00 46.75 90 GLY A C 1
ATOM 644 O O . GLY A 1 90 ? -25.518 -5.365 9.572 1.00 46.75 90 GLY A O 1
ATOM 645 N N . GLY A 1 91 ? -24.873 -7.510 9.699 1.00 65.06 91 GLY A N 1
ATOM 646 C CA . GLY A 1 91 ? -25.424 -7.671 11.040 1.00 65.06 91 GLY A CA 1
ATOM 647 C C . GLY A 1 91 ? -24.832 -6.624 11.992 1.00 65.06 91 GLY A C 1
ATOM 648 O O . GLY A 1 91 ? -23.752 -6.087 11.760 1.00 65.06 91 GLY A O 1
ATOM 649 N N . ARG A 1 92 ? -25.490 -6.347 13.124 1.00 69.88 92 ARG A N 1
ATOM 650 C CA . ARG A 1 92 ? -24.974 -5.417 14.157 1.00 69.88 92 ARG A CA 1
ATOM 651 C C . ARG A 1 92 ? -23.496 -5.679 14.522 1.00 69.88 92 ARG A C 1
ATOM 653 O O . ARG A 1 92 ? -22.772 -4.748 14.868 1.00 69.88 92 ARG A O 1
ATOM 660 N N . SER A 1 93 ? -23.064 -6.939 14.428 1.00 75.31 93 SER A N 1
ATOM 661 C CA . SER A 1 93 ? -21.675 -7.378 14.600 1.00 75.31 93 SER A CA 1
ATOM 662 C C . SER A 1 93 ? -20.723 -6.815 13.534 1.00 75.31 93 SER A C 1
ATOM 664 O O . SER A 1 93 ? -19.643 -6.347 13.882 1.00 75.31 93 SER A O 1
ATOM 666 N N . ASP A 1 94 ? -21.123 -6.792 12.262 1.00 82.69 94 ASP A N 1
ATOM 667 C CA . ASP A 1 94 ? -20.297 -6.308 11.146 1.00 82.69 94 ASP A CA 1
ATOM 668 C C . ASP A 1 94 ? -20.118 -4.792 11.210 1.00 82.69 94 ASP A C 1
ATOM 670 O O . ASP A 1 94 ? -19.000 -4.296 11.092 1.00 82.69 94 ASP A O 1
ATOM 674 N N . GLN A 1 95 ? -21.192 -4.060 11.526 1.00 86.69 95 GLN A N 1
ATOM 675 C CA . GLN A 1 95 ? -21.113 -2.616 11.757 1.00 86.69 95 GLN A CA 1
ATOM 676 C C . GLN A 1 95 ? -20.185 -2.283 12.933 1.00 86.69 95 GLN A C 1
ATOM 678 O O . GLN A 1 95 ? -19.393 -1.347 12.860 1.00 86.69 95 GLN A O 1
ATOM 683 N N . THR A 1 96 ? -20.257 -3.070 14.010 1.00 89.25 96 THR A N 1
ATOM 684 C CA . THR A 1 96 ? -19.390 -2.903 15.186 1.00 89.25 96 THR A CA 1
ATOM 685 C C . THR A 1 96 ? -17.926 -3.160 14.837 1.00 89.25 96 THR A C 1
ATOM 687 O O . THR A 1 96 ? -17.055 -2.371 15.207 1.00 89.25 96 THR A O 1
ATOM 690 N N . ARG A 1 97 ? -17.650 -4.235 14.088 1.00 92.00 97 ARG A N 1
ATOM 691 C CA . ARG A 1 97 ? -16.306 -4.568 13.608 1.00 92.00 97 ARG A CA 1
ATOM 692 C C . ARG A 1 97 ? -15.738 -3.456 12.725 1.00 92.00 97 ARG A C 1
ATOM 694 O O . ARG A 1 97 ? -14.583 -3.080 12.908 1.00 92.00 97 ARG A O 1
ATOM 701 N N . GLN A 1 98 ? -16.548 -2.915 11.818 1.00 91.88 98 GLN A N 1
ATOM 702 C CA . GLN A 1 98 ? -16.149 -1.831 10.923 1.00 91.88 98 GLN A CA 1
ATOM 703 C C . GLN A 1 98 ? -15.810 -0.548 11.695 1.00 91.88 98 GLN A C 1
ATOM 705 O O . GLN A 1 98 ? -14.736 0.018 11.505 1.00 91.88 98 GLN A O 1
ATOM 710 N N . THR A 1 99 ? -16.648 -0.152 12.658 1.00 92.38 99 THR A N 1
ATOM 711 C CA . THR A 1 99 ? -16.366 1.005 13.525 1.00 92.38 99 THR A CA 1
ATOM 712 C C . THR A 1 99 ? -15.065 0.833 14.316 1.00 92.38 99 THR A C 1
ATOM 714 O O . THR A 1 99 ? -14.317 1.798 14.485 1.00 92.38 99 THR A O 1
ATOM 717 N N . MET A 1 100 ? -14.758 -0.382 14.788 1.00 94.44 100 MET A N 1
ATOM 718 C CA . MET A 1 100 ? -13.482 -0.655 15.462 1.00 94.44 100 MET A CA 1
ATOM 719 C C . MET A 1 100 ? -12.284 -0.528 14.516 1.00 94.44 100 MET A C 1
ATOM 721 O O . MET A 1 100 ? -11.254 -0.012 14.939 1.00 94.44 100 MET A O 1
ATOM 725 N N . ILE A 1 101 ? -12.412 -0.972 13.262 1.00 95.00 101 ILE A N 1
ATOM 726 C CA . ILE A 1 101 ? -11.363 -0.850 12.237 1.00 95.00 101 ILE A CA 1
ATOM 727 C C . ILE A 1 101 ? -11.067 0.623 11.940 1.00 95.00 101 ILE A C 1
ATOM 729 O O . ILE A 1 101 ? -9.916 1.041 12.041 1.00 95.00 101 ILE A O 1
ATOM 733 N N . GLU A 1 102 ? -12.095 1.424 11.665 1.00 92.19 102 GLU A N 1
ATOM 734 C CA . GLU A 1 102 ? -11.949 2.858 11.365 1.00 92.19 102 GLU A CA 1
ATOM 735 C C . GLU A 1 102 ? -11.352 3.627 12.551 1.00 92.19 102 GLU A C 1
ATOM 737 O O . GLU A 1 102 ? -10.438 4.442 12.400 1.00 92.19 102 GLU A O 1
ATOM 742 N N . THR A 1 103 ? -11.821 3.319 13.763 1.00 93.31 103 THR A N 1
ATOM 743 C CA . THR A 1 103 ? -11.291 3.925 14.990 1.00 93.31 103 THR A CA 1
ATOM 744 C C . THR A 1 103 ? -9.831 3.534 15.219 1.00 93.31 103 THR A C 1
ATOM 746 O O . THR A 1 103 ? -9.014 4.372 15.606 1.00 93.31 103 THR A O 1
ATOM 749 N N . ALA A 1 104 ? -9.488 2.264 14.992 1.00 94.31 104 ALA A N 1
ATOM 750 C CA . ALA A 1 104 ? -8.132 1.764 15.158 1.00 94.31 104 ALA A CA 1
ATOM 751 C C . ALA A 1 104 ? -7.168 2.397 14.152 1.00 94.31 104 ALA A C 1
ATOM 753 O O . ALA A 1 104 ? -6.102 2.844 14.568 1.00 94.31 104 ALA A O 1
ATOM 754 N N . GLU A 1 105 ? -7.545 2.494 12.874 1.00 93.25 105 GLU A N 1
ATOM 755 C CA . GLU A 1 105 ? -6.750 3.167 11.838 1.00 93.25 105 GLU A CA 1
ATOM 756 C C . GLU A 1 105 ? -6.364 4.580 12.274 1.00 93.25 105 GLU A C 1
ATOM 758 O O . GLU A 1 105 ? -5.178 4.919 12.307 1.00 93.25 105 GLU A O 1
ATOM 763 N N . LYS A 1 106 ? -7.363 5.366 12.694 1.00 90.06 106 LYS A N 1
ATOM 764 C CA . LYS A 1 106 ? -7.159 6.726 13.190 1.00 90.06 106 LYS A CA 1
ATOM 765 C C . LYS A 1 106 ? -6.183 6.777 14.355 1.00 90.06 106 LYS A C 1
ATOM 767 O O . LYS A 1 106 ? -5.207 7.527 14.323 1.00 90.06 106 LYS A O 1
ATOM 772 N N . LEU A 1 107 ? -6.453 5.991 15.394 1.00 91.69 107 LEU A N 1
ATOM 773 C CA . LEU A 1 107 ? -5.645 6.017 16.606 1.00 91.69 107 LEU A CA 1
ATOM 774 C C . LEU A 1 107 ? -4.205 5.596 16.312 1.00 91.69 107 LEU A C 1
ATOM 776 O O . LEU A 1 107 ? -3.274 6.261 16.767 1.00 91.69 107 LEU A O 1
ATOM 780 N N . PHE A 1 108 ? -4.013 4.530 15.536 1.00 92.50 108 PHE A N 1
ATOM 781 C CA . PHE A 1 108 ? -2.689 4.055 15.162 1.00 92.50 108 PHE A CA 1
ATOM 782 C C . PHE A 1 108 ? -1.911 5.101 14.366 1.00 92.50 108 PHE A C 1
ATOM 784 O O . PHE A 1 108 ? -0.762 5.375 14.705 1.00 92.50 108 PHE A O 1
ATOM 791 N N . ALA A 1 109 ? -2.545 5.741 13.384 1.00 87.94 109 ALA A N 1
ATOM 792 C CA . ALA A 1 109 ? -1.931 6.810 12.604 1.00 87.94 109 ALA A CA 1
ATOM 793 C C . ALA A 1 109 ? -1.514 8.029 13.447 1.00 87.94 109 ALA A C 1
ATOM 795 O O . ALA A 1 109 ? -0.543 8.708 13.112 1.00 87.94 109 ALA A O 1
ATOM 796 N N . GLU A 1 110 ? -2.242 8.331 14.525 1.00 86.44 110 GLU A N 1
ATOM 797 C CA . GLU A 1 110 ? -1.980 9.491 15.388 1.00 86.44 110 GLU A CA 1
ATOM 798 C C . GLU A 1 110 ? -0.972 9.206 16.506 1.00 86.44 110 GLU A C 1
ATOM 800 O O . GLU A 1 110 ? -0.143 10.059 16.826 1.00 86.44 110 GLU A O 1
ATOM 805 N N . ARG A 1 111 ? -1.057 8.032 17.137 1.00 88.88 111 ARG A N 1
ATOM 806 C CA . ARG A 1 111 ? -0.374 7.747 18.413 1.00 88.88 111 ARG A CA 1
ATOM 807 C C . ARG A 1 111 ? 0.704 6.684 18.321 1.00 88.88 111 ARG A C 1
ATOM 809 O O . ARG A 1 111 ? 1.404 6.440 19.305 1.00 88.88 111 ARG A O 1
ATOM 816 N N . GLY A 1 112 ? 0.848 6.050 17.171 1.00 88.50 112 GLY A N 1
ATOM 817 C CA . GLY A 1 112 ? 1.741 4.924 17.057 1.00 88.50 112 GLY A CA 1
ATOM 818 C C . GLY A 1 112 ? 1.055 3.593 17.340 1.00 88.50 112 GLY A C 1
ATOM 819 O O . GLY A 1 112 ? 0.053 3.543 18.049 1.00 88.50 112 GLY A O 1
ATOM 820 N N . PHE A 1 113 ? 1.646 2.485 16.886 1.00 89.69 113 PHE A N 1
ATOM 821 C CA . PHE A 1 113 ? 1.217 1.162 17.330 1.00 89.69 113 PHE A CA 1
ATOM 822 C C . PHE A 1 113 ? 1.484 1.019 18.826 1.00 89.69 113 PHE A C 1
ATOM 824 O O . PHE A 1 113 ? 0.530 0.869 19.578 1.00 89.69 113 PHE A O 1
ATOM 831 N N . ASP A 1 114 ? 2.727 1.137 19.297 1.00 86.00 114 ASP A N 1
ATOM 832 C CA . ASP A 1 114 ? 3.129 0.846 20.687 1.00 86.00 114 ASP A CA 1
ATOM 833 C C . ASP A 1 114 ? 2.330 1.591 21.764 1.00 86.00 114 ASP A C 1
ATOM 835 O O . ASP A 1 114 ? 1.997 1.001 22.790 1.00 86.00 114 ASP A O 1
ATOM 839 N N . GLY A 1 115 ? 1.929 2.836 21.499 1.00 79.00 115 GLY A N 1
ATOM 840 C CA . GLY A 1 115 ? 1.216 3.698 22.445 1.00 79.00 115 GLY A CA 1
ATOM 841 C C . GLY A 1 115 ? -0.271 3.392 22.654 1.00 79.00 115 GLY A C 1
ATOM 842 O O . GLY A 1 115 ? -0.946 4.194 23.303 1.00 79.00 115 GLY A O 1
ATOM 843 N N . LEU A 1 116 ? -0.796 2.298 22.088 1.00 87.56 116 LEU A N 1
ATOM 844 C CA . LEU A 1 116 ? -2.222 1.957 22.119 1.00 87.56 116 LEU A CA 1
ATOM 845 C C . LEU A 1 116 ? -2.514 0.543 22.619 1.00 87.56 116 LEU A C 1
ATOM 847 O O . LEU A 1 116 ? -1.924 -0.446 22.169 1.00 87.56 116 LEU A O 1
ATOM 851 N N . SER A 1 117 ? -3.500 0.449 23.507 1.00 90.81 117 SER A N 1
ATOM 852 C CA . SER A 1 117 ? -4.092 -0.797 23.995 1.00 90.81 117 SER A CA 1
ATOM 853 C C . SER A 1 117 ? -5.431 -1.110 23.311 1.00 90.81 117 SER A C 1
ATOM 855 O O . SER A 1 117 ? -6.169 -0.215 22.900 1.00 90.81 117 SER A O 1
ATOM 857 N N . LEU A 1 118 ? -5.806 -2.396 23.256 1.00 92.56 118 LEU A N 1
ATOM 858 C CA . LEU A 1 118 ? -7.116 -2.822 22.726 1.00 92.56 118 LEU A CA 1
ATOM 859 C C . LEU A 1 118 ? -8.294 -2.200 23.494 1.00 92.56 118 LEU A C 1
ATOM 861 O O . LEU A 1 118 ? -9.353 -1.946 22.924 1.00 92.56 118 LEU A O 1
ATOM 865 N N . ARG A 1 119 ? -8.100 -1.927 24.790 1.00 91.19 119 ARG A N 1
ATOM 866 C CA . ARG A 1 119 ? -9.098 -1.274 25.641 1.00 91.19 119 ARG A CA 1
ATOM 867 C C . ARG A 1 119 ? -9.351 0.170 25.216 1.00 91.19 119 ARG A C 1
ATOM 869 O O . ARG A 1 119 ? -10.504 0.592 25.200 1.00 91.19 119 ARG A O 1
ATOM 876 N N . GLU A 1 120 ? -8.300 0.917 24.882 1.00 92.69 120 GLU A N 1
ATOM 877 C CA . GLU A 1 120 ? -8.436 2.289 24.381 1.00 92.69 120 GLU A CA 1
ATOM 878 C C . GLU A 1 120 ? -9.175 2.322 23.046 1.00 92.69 120 GLU A C 1
ATOM 880 O O . GLU A 1 120 ? -10.055 3.159 22.870 1.00 92.69 120 GLU A O 1
ATOM 885 N N . VAL A 1 121 ? -8.896 1.368 22.151 1.00 93.38 121 VAL A N 1
ATOM 886 C CA . VAL A 1 121 ? -9.647 1.229 20.895 1.00 93.38 121 VAL A CA 1
ATOM 887 C C . VAL A 1 121 ? -11.120 0.936 21.180 1.00 93.38 121 VAL A C 1
ATOM 889 O O . VAL A 1 121 ? -11.986 1.588 20.60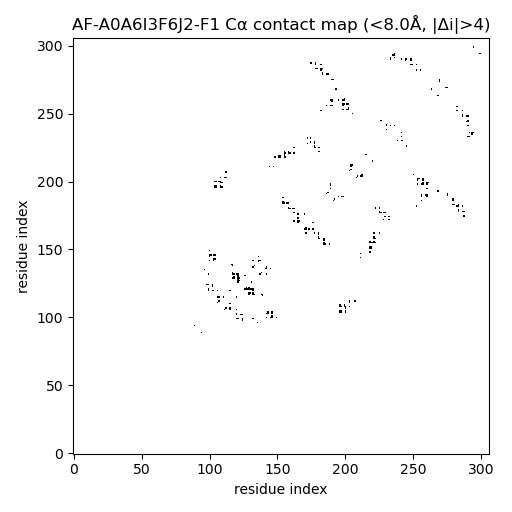5 1.00 93.38 121 VAL A O 1
ATOM 892 N N . ALA A 1 122 ? -11.429 0.016 22.101 1.00 92.56 122 ALA A N 1
ATOM 893 C CA . ALA A 1 122 ? -12.812 -0.311 22.461 1.00 92.56 122 ALA A CA 1
ATOM 894 C C . ALA A 1 122 ? -13.568 0.915 23.001 1.00 92.56 122 ALA A C 1
ATOM 896 O O . ALA A 1 122 ? -14.691 1.190 22.579 1.00 92.56 122 ALA A O 1
ATOM 897 N N . LEU A 1 123 ? -12.928 1.669 23.900 1.00 93.25 123 LEU A N 1
ATOM 898 C CA . LEU A 1 123 ? -13.458 2.914 24.458 1.00 93.25 123 LEU A CA 1
ATOM 899 C C . LEU A 1 123 ? -13.720 3.959 23.370 1.00 93.25 123 LEU A C 1
ATOM 901 O O . LEU A 1 123 ? -14.821 4.500 23.296 1.00 93.25 123 LEU A O 1
ATOM 905 N N . ALA A 1 124 ? -12.730 4.212 22.512 1.00 92.44 124 ALA A N 1
ATOM 906 C CA . ALA A 1 124 ? -12.844 5.177 21.424 1.00 92.44 124 ALA A CA 1
ATOM 907 C C . ALA A 1 124 ? -13.891 4.762 20.376 1.00 92.44 124 ALA A C 1
ATOM 909 O O . ALA A 1 124 ? -14.547 5.620 19.798 1.00 92.44 124 ALA A O 1
ATOM 910 N N . SER A 1 125 ? -14.108 3.455 20.198 1.00 91.69 125 SER A N 1
ATOM 911 C CA . SER A 1 125 ? -15.122 2.887 19.295 1.00 91.69 125 SER A CA 1
ATOM 912 C C . SER A 1 125 ? -16.536 2.888 19.903 1.00 91.69 125 SER A C 1
ATOM 914 O O . SER A 1 125 ? -17.437 2.228 19.379 1.00 91.69 125 SER A O 1
ATOM 916 N N . GLY A 1 126 ? -16.737 3.539 21.058 1.00 90.94 126 GLY A N 1
ATOM 917 C CA . GLY A 1 126 ? -18.030 3.631 21.746 1.00 90.94 126 GLY A CA 1
ATOM 918 C C . GLY A 1 126 ? -18.518 2.319 22.372 1.00 90.94 126 GLY A C 1
ATOM 919 O O . GLY A 1 126 ? -19.700 2.185 22.700 1.00 90.94 126 GLY A O 1
ATOM 920 N N . GLN A 1 127 ? -17.638 1.330 22.539 1.00 89.62 127 GLN A N 1
ATOM 921 C CA . GLN A 1 127 ? -18.024 0.007 23.017 1.00 89.62 127 GLN A CA 1
ATOM 922 C C . GLN A 1 127 ? -18.136 -0.011 24.537 1.00 89.62 127 GLN A C 1
ATOM 924 O O . GLN A 1 127 ? -17.176 0.251 25.261 1.00 89.62 127 GLN A O 1
ATOM 929 N N . ARG A 1 128 ? -19.314 -0.405 25.031 1.00 84.69 128 ARG A N 1
ATOM 930 C CA . ARG A 1 128 ? -19.545 -0.625 26.468 1.00 84.69 128 ARG A CA 1
ATOM 931 C C . ARG A 1 128 ? -18.769 -1.833 26.999 1.00 84.69 128 ARG A C 1
ATOM 933 O O . ARG A 1 128 ? -18.417 -1.866 28.171 1.00 84.69 128 ARG A O 1
ATOM 940 N N . ASN A 1 129 ? -18.506 -2.820 26.139 1.00 86.31 129 ASN A N 1
ATOM 941 C CA . ASN A 1 129 ? -17.713 -3.997 26.471 1.00 86.31 129 ASN A CA 1
ATOM 942 C C . ASN A 1 129 ? -16.259 -3.812 26.010 1.00 86.31 129 ASN A C 1
ATOM 944 O O . ASN A 1 129 ? -15.958 -3.900 24.821 1.00 86.31 129 ASN A O 1
ATOM 948 N N . HIS A 1 130 ? -15.343 -3.617 26.959 1.00 82.44 130 HIS A N 1
ATOM 949 C CA . HIS A 1 130 ? -13.915 -3.441 26.673 1.00 82.44 130 HIS A CA 1
ATOM 950 C C . HIS A 1 130 ? -13.228 -4.685 26.094 1.00 82.44 130 HIS A C 1
ATOM 952 O O . HIS A 1 130 ? -12.160 -4.559 25.499 1.00 82.44 130 HIS A O 1
ATOM 958 N N . SER A 1 131 ? -13.837 -5.865 26.224 1.00 88.69 131 SER A N 1
ATOM 959 C CA . SER A 1 131 ? -13.340 -7.106 25.624 1.00 88.69 131 SER A CA 1
ATOM 960 C C . SER A 1 131 ? -13.786 -7.290 24.172 1.00 88.69 131 SER A C 1
ATOM 962 O O . SER A 1 131 ? -13.331 -8.228 23.528 1.00 88.69 131 SER A O 1
ATOM 964 N N . ALA A 1 132 ? -14.643 -6.419 23.625 1.00 87.62 132 ALA A N 1
ATOM 965 C CA . ALA A 1 132 ? -15.193 -6.589 22.278 1.00 87.62 132 ALA A CA 1
ATOM 966 C C . ALA A 1 132 ? -14.106 -6.579 21.188 1.00 87.62 132 ALA A C 1
ATOM 968 O O . ALA A 1 132 ? -14.108 -7.430 20.306 1.00 87.62 132 ALA A O 1
ATOM 969 N N . VAL A 1 133 ? -13.118 -5.686 21.292 1.00 90.19 133 VAL A N 1
ATOM 970 C CA . VAL A 1 133 ? -11.987 -5.648 20.347 1.00 90.19 133 VAL A CA 1
ATOM 971 C C . VAL A 1 133 ? -11.153 -6.931 20.452 1.00 90.19 133 VAL A C 1
ATOM 973 O O . VAL A 1 133 ? -10.804 -7.533 19.442 1.00 90.19 133 VAL A O 1
ATOM 976 N N . GLN A 1 134 ? -10.882 -7.407 21.670 1.00 92.44 134 GLN A N 1
ATOM 977 C CA . GLN A 1 134 ? -10.168 -8.670 21.868 1.00 92.44 134 GLN A CA 1
ATOM 978 C C . GLN A 1 134 ? -10.961 -9.868 21.326 1.00 92.44 134 GLN A C 1
ATOM 980 O O . GLN A 1 134 ? -10.372 -10.775 20.755 1.00 92.44 134 GLN A O 1
ATOM 985 N N . TYR A 1 135 ? -12.287 -9.862 21.453 1.00 91.25 135 TYR A N 1
ATOM 986 C CA . TYR A 1 135 ? -13.153 -10.900 20.899 1.00 91.25 135 TYR A CA 1
ATOM 987 C C . TYR A 1 135 ? -13.118 -10.931 19.362 1.00 91.25 135 TYR A C 1
ATOM 989 O O . TYR A 1 135 ? -13.000 -12.005 18.782 1.00 91.25 135 TYR A O 1
ATOM 997 N N . HIS A 1 136 ? -13.177 -9.771 18.699 1.00 92.12 136 HIS A N 1
ATOM 998 C CA . HIS A 1 136 ? -13.208 -9.701 17.232 1.00 92.12 136 HIS A CA 1
ATOM 999 C C . HIS A 1 136 ? -11.847 -9.904 16.561 1.00 92.12 136 HIS A C 1
ATOM 1001 O O . HIS A 1 136 ? -11.799 -10.416 15.443 1.00 92.12 136 HIS A O 1
ATOM 1007 N N . PHE A 1 137 ? -10.758 -9.482 17.206 1.00 94.69 137 PHE A N 1
ATOM 1008 C CA . PHE A 1 137 ? -9.435 -9.426 16.573 1.00 94.69 137 PHE A CA 1
ATOM 1009 C C . PHE A 1 137 ? -8.372 -10.265 17.290 1.00 94.69 137 PHE A C 1
ATOM 1011 O O . PHE A 1 137 ? -7.267 -10.429 16.777 1.00 94.69 137 PHE A O 1
ATOM 1018 N N . GLY A 1 138 ? -8.677 -10.795 18.479 1.00 94.62 138 GLY A N 1
ATOM 1019 C CA . GLY A 1 138 ? -7.785 -11.622 19.297 1.00 94.62 138 GLY A CA 1
ATOM 1020 C C . GLY A 1 138 ? -6.654 -10.837 19.963 1.00 94.62 138 GLY A C 1
ATOM 1021 O O . GLY A 1 138 ? -6.479 -10.885 21.180 1.00 94.62 138 GLY A O 1
ATOM 1022 N N . SER A 1 139 ? -5.884 -10.095 19.171 1.00 94.00 139 SER A N 1
ATOM 1023 C CA . SER A 1 139 ? -4.692 -9.366 19.596 1.00 94.00 139 SER A CA 1
ATOM 1024 C C . SER A 1 139 ? -4.580 -8.009 18.901 1.00 94.00 139 SER A C 1
ATOM 1026 O O . SER A 1 139 ? -5.309 -7.695 17.962 1.00 94.00 139 SER A O 1
ATOM 1028 N N . LYS A 1 140 ? -3.628 -7.191 19.356 1.00 93.19 140 LYS A N 1
ATOM 1029 C CA . LYS A 1 140 ? -3.280 -5.926 18.700 1.00 93.19 140 LYS A CA 1
ATOM 1030 C C . LYS A 1 140 ? -2.736 -6.144 17.293 1.00 93.19 140 LYS A C 1
ATOM 1032 O O . LYS A 1 140 ? -3.147 -5.428 16.392 1.00 93.19 140 LYS A O 1
ATOM 1037 N N . SER A 1 141 ? -1.889 -7.153 17.097 1.00 93.31 141 SER A N 1
ATOM 1038 C CA . SER A 1 141 ? -1.405 -7.532 15.767 1.00 93.31 141 SER A CA 1
ATOM 1039 C C . SER A 1 141 ? -2.556 -7.963 14.859 1.00 93.31 141 SER A C 1
ATOM 1041 O O . SER A 1 141 ? -2.632 -7.498 13.730 1.00 93.31 141 SER A O 1
ATOM 1043 N N . GLY A 1 142 ? -3.509 -8.747 15.378 1.00 94.62 142 GLY A N 1
ATOM 1044 C CA . GLY A 1 142 ? -4.711 -9.133 14.629 1.00 94.62 142 GLY A CA 1
ATOM 1045 C C . GLY A 1 142 ? -5.618 -7.948 14.278 1.00 94.62 142 GLY A C 1
ATOM 1046 O O . GLY A 1 142 ? -6.228 -7.931 13.214 1.00 94.62 142 GLY A O 1
ATOM 1047 N N . LEU A 1 143 ? -5.674 -6.916 15.127 1.00 95.56 143 LEU A N 1
ATOM 1048 C CA . LEU A 1 143 ? -6.375 -5.669 14.810 1.00 95.56 143 LEU A CA 1
ATOM 1049 C C . LEU A 1 143 ? -5.643 -4.863 13.725 1.00 95.56 143 LEU A C 1
ATOM 1051 O O . LEU A 1 143 ? -6.295 -4.374 12.808 1.00 95.56 143 LEU A O 1
ATOM 1055 N N . ILE A 1 144 ? -4.314 -4.734 13.803 1.00 95.19 144 ILE A N 1
ATOM 1056 C CA . ILE A 1 144 ? -3.504 -4.048 12.777 1.00 95.19 144 ILE A CA 1
ATOM 1057 C C . ILE A 1 144 ? -3.677 -4.746 11.423 1.00 95.19 144 ILE A C 1
ATOM 1059 O O . ILE A 1 144 ? -3.925 -4.084 10.418 1.00 95.19 144 ILE A O 1
ATOM 1063 N N . GLU A 1 145 ? -3.604 -6.076 11.406 1.00 94.81 145 GLU A N 1
ATOM 1064 C CA . GLU A 1 145 ? -3.840 -6.883 10.211 1.00 94.81 145 GLU A CA 1
ATOM 1065 C C . GLU A 1 145 ? -5.262 -6.683 9.676 1.00 94.81 145 GLU A C 1
ATOM 1067 O O . GLU A 1 145 ? -5.435 -6.415 8.495 1.00 94.81 145 GLU A O 1
ATOM 1072 N N . ALA A 1 146 ? -6.284 -6.697 10.535 1.00 95.12 146 ALA A N 1
ATOM 1073 C CA . ALA A 1 146 ? -7.659 -6.461 10.101 1.00 95.12 146 ALA A CA 1
ATOM 1074 C C . ALA A 1 146 ? -7.874 -5.070 9.478 1.00 95.12 146 ALA A C 1
ATOM 1076 O O . ALA A 1 146 ? -8.622 -4.962 8.507 1.00 95.12 146 ALA A O 1
ATOM 1077 N N . VAL A 1 147 ? -7.228 -4.025 10.013 1.00 95.06 147 VAL A N 1
ATOM 1078 C CA . VAL A 1 147 ? -7.250 -2.675 9.422 1.00 95.06 147 VAL A CA 1
ATOM 1079 C C . VAL A 1 147 ? -6.574 -2.680 8.053 1.00 95.06 147 VAL A C 1
ATOM 1081 O O . VAL A 1 147 ? -7.140 -2.182 7.079 1.00 95.06 147 VAL A O 1
ATOM 1084 N N . PHE A 1 148 ? -5.387 -3.281 7.970 1.00 94.75 148 PHE A N 1
ATOM 1085 C CA . PHE A 1 148 ? -4.622 -3.383 6.733 1.00 94.75 148 PHE A CA 1
ATOM 1086 C C . PHE A 1 148 ? -5.405 -4.100 5.626 1.00 94.75 148 PHE A C 1
ATOM 1088 O O . PHE A 1 148 ? -5.555 -3.568 4.528 1.00 94.75 148 PHE A O 1
ATOM 1095 N N . GLU A 1 149 ? -5.956 -5.274 5.935 1.00 94.31 149 GLU A N 1
ATOM 1096 C CA . GLU A 1 149 ? -6.738 -6.096 5.008 1.00 94.31 149 GLU A CA 1
ATOM 1097 C C . GLU A 1 149 ? -8.002 -5.371 4.529 1.00 94.31 149 GLU A C 1
ATOM 1099 O O . GLU A 1 149 ? -8.299 -5.370 3.334 1.00 94.31 149 GLU A O 1
ATOM 1104 N N . ALA A 1 150 ? -8.723 -4.704 5.440 1.00 92.81 150 ALA A N 1
ATOM 1105 C CA . ALA A 1 150 ? -9.945 -3.975 5.102 1.00 92.81 150 ALA A CA 1
ATOM 1106 C C . ALA A 1 150 ? -9.696 -2.843 4.093 1.00 92.81 150 ALA A C 1
ATOM 1108 O O . ALA A 1 150 ? -10.529 -2.608 3.218 1.00 92.81 150 ALA A O 1
ATOM 1109 N N . ARG A 1 151 ? -8.547 -2.164 4.191 1.00 92.00 151 ARG A N 1
ATOM 1110 C CA . ARG A 1 151 ? -8.166 -1.084 3.273 1.00 92.00 151 ARG A CA 1
ATOM 1111 C C . ARG A 1 151 ? -7.510 -1.590 1.990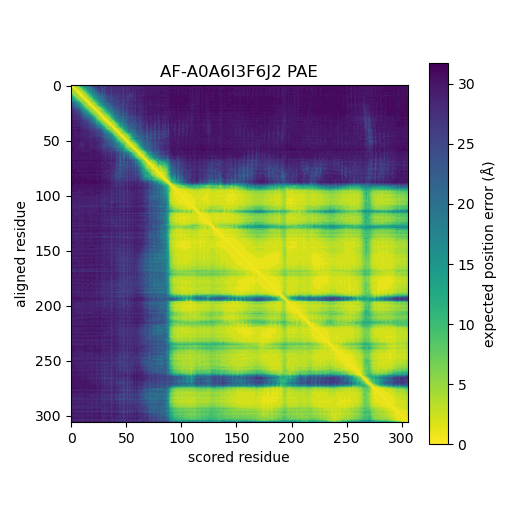 1.00 92.00 151 ARG A C 1
ATOM 1113 O O . ARG A 1 151 ? -7.787 -1.044 0.927 1.00 92.00 151 ARG A O 1
ATOM 1120 N N . MET A 1 152 ? -6.683 -2.636 2.050 1.00 93.25 152 MET A N 1
ATOM 1121 C CA . MET A 1 152 ? -6.014 -3.179 0.858 1.00 93.25 152 MET A CA 1
ATOM 1122 C C . MET A 1 152 ? -6.953 -3.955 -0.064 1.00 93.25 152 MET A C 1
ATOM 1124 O O . MET A 1 152 ? -6.773 -3.895 -1.278 1.00 93.25 152 MET A O 1
ATOM 1128 N N . ALA A 1 153 ? -7.976 -4.630 0.469 1.00 94.88 153 ALA A N 1
ATOM 1129 C CA . ALA A 1 153 ? -8.919 -5.410 -0.334 1.00 94.88 153 ALA A CA 1
ATOM 1130 C C . ALA A 1 153 ? -9.560 -4.622 -1.504 1.00 94.88 153 ALA A C 1
ATOM 1132 O O . ALA A 1 153 ? -9.445 -5.083 -2.643 1.00 94.88 153 ALA A O 1
ATOM 1133 N N . PRO A 1 154 ? -10.193 -3.446 -1.297 1.00 94.62 154 PRO A N 1
ATOM 1134 C CA . PRO A 1 154 ? -10.751 -2.666 -2.405 1.00 94.62 154 PRO A CA 1
ATOM 1135 C C . PRO A 1 154 ? -9.673 -2.103 -3.342 1.00 94.62 154 PRO A C 1
ATOM 1137 O O . PRO A 1 154 ? -9.887 -2.036 -4.551 1.00 94.62 154 PRO A O 1
ATOM 1140 N N . ILE A 1 155 ? -8.494 -1.754 -2.817 1.00 95.31 155 ILE A N 1
ATOM 1141 C CA . ILE A 1 155 ? -7.372 -1.261 -3.629 1.00 95.31 155 ILE A CA 1
ATOM 1142 C C . ILE A 1 155 ? -6.917 -2.355 -4.600 1.00 95.31 155 ILE A C 1
ATOM 1144 O O . ILE A 1 155 ? -6.804 -2.110 -5.798 1.00 95.31 155 ILE A O 1
ATOM 1148 N N . ASP A 1 156 ? -6.690 -3.574 -4.112 1.00 97.06 156 ASP A N 1
ATOM 1149 C CA . ASP A 1 156 ? -6.256 -4.708 -4.931 1.00 97.06 156 ASP A CA 1
ATOM 1150 C C . ASP A 1 156 ? -7.354 -5.213 -5.877 1.00 97.06 156 ASP A C 1
ATOM 1152 O O . ASP A 1 156 ? -7.054 -5.662 -6.984 1.00 97.06 156 ASP A O 1
ATOM 1156 N N . ALA A 1 157 ? -8.630 -5.071 -5.502 1.00 97.50 157 ALA A N 1
ATOM 1157 C CA . ALA A 1 157 ? -9.746 -5.241 -6.431 1.00 97.50 157 ALA A CA 1
ATOM 1158 C C . ALA A 1 157 ? -9.636 -4.281 -7.622 1.00 97.50 157 ALA A C 1
ATOM 1160 O O . ALA A 1 157 ? -9.654 -4.739 -8.766 1.00 97.50 157 ALA A O 1
ATOM 1161 N N . ARG A 1 158 ? -9.397 -2.987 -7.371 1.00 97.62 158 ARG A N 1
ATOM 1162 C CA . ARG A 1 158 ? -9.198 -2.009 -8.447 1.00 97.62 158 ARG A CA 1
ATOM 1163 C C . ARG A 1 158 ? -7.948 -2.301 -9.282 1.00 97.62 158 ARG A C 1
ATOM 1165 O O . ARG A 1 158 ? -8.004 -2.198 -10.505 1.00 97.62 158 ARG A O 1
ATOM 1172 N N . ARG A 1 159 ? -6.840 -2.736 -8.665 1.00 98.19 159 ARG A N 1
ATOM 1173 C CA . ARG A 1 159 ? -5.644 -3.182 -9.414 1.00 98.19 159 ARG A CA 1
ATOM 1174 C C . ARG A 1 159 ? -5.985 -4.308 -10.387 1.00 98.19 159 ARG A C 1
ATOM 1176 O O . ARG A 1 159 ? -5.573 -4.274 -11.541 1.00 98.19 159 ARG A O 1
ATOM 1183 N N . ARG A 1 160 ? -6.752 -5.301 -9.928 1.00 98.50 160 ARG A N 1
ATOM 1184 C CA . ARG A 1 160 ? -7.167 -6.449 -10.744 1.00 98.50 160 ARG A CA 1
ATOM 1185 C C . ARG A 1 160 ? -7.995 -6.024 -11.947 1.00 98.50 160 ARG A C 1
ATOM 1187 O O . ARG A 1 160 ? -7.752 -6.528 -13.036 1.00 98.50 160 ARG A O 1
ATOM 1194 N N . GLU A 1 161 ? -8.930 -5.099 -11.763 1.00 98.50 161 GLU A N 1
ATOM 1195 C CA . GLU A 1 161 ? -9.705 -4.529 -12.869 1.00 98.50 161 GLU A CA 1
ATOM 1196 C C . GLU A 1 161 ? -8.794 -3.864 -13.904 1.00 98.50 161 GLU A C 1
ATOM 1198 O O . GLU A 1 161 ? -8.889 -4.188 -15.082 1.00 98.50 161 GLU A O 1
ATOM 1203 N N . MET A 1 162 ? -7.849 -3.024 -13.470 1.00 98.56 162 MET A N 1
ATOM 1204 C CA . MET A 1 162 ? -6.896 -2.366 -14.374 1.00 98.56 162 MET A CA 1
ATOM 1205 C C . MET A 1 162 ? -6.033 -3.372 -15.151 1.00 98.56 162 MET A C 1
ATOM 1207 O O . MET A 1 162 ? -5.783 -3.188 -16.342 1.00 98.56 162 MET A O 1
ATOM 1211 N N . LEU A 1 163 ? -5.600 -4.464 -14.511 1.00 98.56 163 LEU A N 1
ATOM 1212 C CA . LEU A 1 163 ? -4.863 -5.535 -15.192 1.00 98.56 163 LEU A CA 1
ATOM 1213 C C . LEU A 1 163 ? -5.728 -6.261 -16.232 1.00 98.56 163 LEU A C 1
ATOM 1215 O O . LEU A 1 163 ? -5.262 -6.517 -17.341 1.00 98.56 163 LEU A O 1
ATOM 1219 N N . LEU A 1 164 ? -6.991 -6.554 -15.906 1.00 98.38 164 LEU A N 1
ATOM 1220 C CA . LEU A 1 164 ? -7.937 -7.163 -16.846 1.00 98.38 164 LEU A CA 1
ATOM 1221 C C . LEU A 1 164 ? -8.259 -6.230 -18.021 1.00 98.38 164 LEU A C 1
ATOM 1223 O O . LEU A 1 164 ? -8.384 -6.697 -19.151 1.00 98.38 164 LEU A O 1
ATOM 1227 N N . GLU A 1 165 ? -8.369 -4.923 -17.775 1.00 98.25 165 GLU A N 1
ATOM 1228 C CA . GLU A 1 165 ? -8.548 -3.904 -18.814 1.00 98.25 165 GLU A CA 1
ATOM 1229 C C . GLU A 1 165 ? -7.353 -3.893 -19.783 1.00 98.25 165 GLU A C 1
ATOM 1231 O O . GLU A 1 165 ? -7.559 -3.925 -20.998 1.00 98.25 165 GLU A O 1
ATOM 1236 N N . LEU A 1 166 ? -6.115 -3.918 -19.267 1.00 98.12 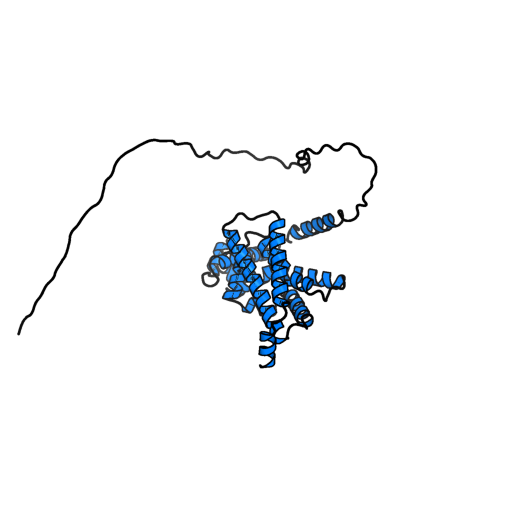166 LEU A N 1
ATOM 1237 C CA . LEU A 1 166 ? -4.896 -4.018 -20.085 1.00 98.12 166 LEU A CA 1
ATOM 1238 C C . LEU A 1 166 ? -4.876 -5.293 -20.930 1.00 98.12 166 LEU A C 1
ATOM 1240 O O . LEU A 1 166 ? -4.575 -5.235 -22.126 1.00 98.12 166 LEU A O 1
ATOM 1244 N N . ASP A 1 167 ? -5.223 -6.428 -20.326 1.00 97.88 167 ASP A N 1
ATOM 1245 C CA . ASP A 1 167 ? -5.271 -7.719 -21.011 1.00 97.88 167 ASP A CA 1
ATOM 1246 C C . ASP A 1 167 ? -6.343 -7.722 -22.112 1.00 97.88 167 ASP A C 1
ATOM 1248 O O . ASP A 1 167 ? -6.078 -8.133 -23.245 1.00 97.88 167 ASP A O 1
ATOM 1252 N N . GLY A 1 168 ? -7.526 -7.174 -21.826 1.00 97.94 168 GLY A N 1
ATOM 1253 C CA . GLY A 1 168 ? -8.650 -7.106 -22.762 1.00 97.94 168 GLY A CA 1
ATOM 1254 C C . GLY A 1 168 ? -8.386 -6.265 -24.014 1.00 97.94 168 GLY A C 1
ATOM 1255 O O . GLY A 1 168 ? -8.984 -6.525 -25.058 1.00 97.94 168 GLY A O 1
ATOM 1256 N N . VAL A 1 169 ? -7.474 -5.290 -23.941 1.00 97.38 169 VAL A N 1
ATOM 1257 C CA . VAL A 1 169 ? -7.068 -4.458 -25.091 1.00 97.38 169 VAL A CA 1
ATOM 1258 C C . VAL A 1 169 ? -5.729 -4.883 -25.708 1.00 97.38 169 VAL A C 1
ATOM 1260 O O . VAL A 1 169 ? -5.174 -4.151 -26.528 1.00 97.38 169 VAL A O 1
ATOM 1263 N N . GLY A 1 170 ? -5.190 -6.048 -25.327 1.00 96.88 170 GLY A N 1
ATOM 1264 C CA . GLY A 1 170 ? -3.939 -6.585 -25.875 1.00 96.88 170 GLY A CA 1
ATOM 1265 C C . GLY A 1 170 ? -2.679 -5.832 -25.431 1.00 96.88 170 GLY A C 1
ATOM 1266 O O . GLY A 1 170 ? -1.664 -5.864 -26.126 1.00 96.88 170 GLY A O 1
ATOM 1267 N N . ARG A 1 171 ? -2.731 -5.140 -24.287 1.00 96.69 171 ARG A N 1
ATOM 1268 C CA . ARG A 1 171 ? -1.631 -4.348 -23.709 1.00 96.69 171 ARG A CA 1
ATOM 1269 C C . ARG A 1 171 ? -1.034 -4.989 -22.453 1.00 96.69 171 ARG A C 1
ATOM 1271 O O . ARG A 1 171 ? -0.455 -4.295 -21.626 1.00 96.69 171 ARG A O 1
ATOM 1278 N N . SER A 1 172 ? -1.102 -6.313 -22.324 1.00 94.75 172 SER A N 1
ATOM 1279 C CA . SER A 1 172 ? -0.525 -7.059 -21.190 1.00 94.75 172 SER A CA 1
ATOM 1280 C C . SER A 1 172 ? 0.970 -6.794 -20.957 1.00 94.75 172 SER A C 1
ATOM 1282 O O . SER A 1 172 ? 1.451 -6.950 -19.838 1.00 94.75 172 SER A O 1
ATOM 1284 N N . GLY A 1 173 ? 1.702 -6.410 -22.012 1.00 95.44 173 GLY A N 1
ATOM 1285 C CA . GLY A 1 173 ? 3.128 -6.066 -21.974 1.00 95.44 173 GLY A CA 1
ATOM 1286 C C . GLY A 1 173 ? 3.436 -4.584 -21.728 1.00 95.44 173 GLY A C 1
ATOM 1287 O O . GLY A 1 173 ? 4.588 -4.177 -21.857 1.00 95.44 173 GLY A O 1
ATOM 1288 N N . ASP A 1 174 ? 2.434 -3.755 -21.432 1.00 97.25 174 ASP A N 1
ATOM 1289 C CA . ASP A 1 174 ? 2.634 -2.325 -21.202 1.00 97.25 174 ASP A CA 1
ATOM 1290 C C . ASP A 1 174 ? 3.190 -2.050 -19.799 1.00 97.25 174 ASP A C 1
ATOM 1292 O O . ASP A 1 174 ? 2.461 -2.048 -18.806 1.00 97.25 174 ASP A O 1
ATOM 1296 N N . VAL A 1 175 ? 4.493 -1.770 -19.729 1.00 97.38 175 VAL A N 1
ATOM 1297 C CA . VAL A 1 175 ? 5.200 -1.453 -18.480 1.00 97.38 175 VAL A CA 1
ATOM 1298 C C . VAL A 1 175 ? 4.568 -0.263 -17.753 1.00 97.38 175 VAL A C 1
ATOM 1300 O O . VAL A 1 175 ? 4.410 -0.326 -16.536 1.00 97.38 175 VAL A O 1
ATOM 1303 N N . MET A 1 176 ? 4.175 0.800 -18.464 1.00 97.81 176 MET A N 1
ATOM 1304 C CA . MET A 1 176 ? 3.563 1.968 -17.819 1.00 97.81 176 MET A CA 1
ATOM 1305 C C . MET A 1 176 ? 2.173 1.625 -17.284 1.00 97.81 176 MET A C 1
ATOM 1307 O O . MET A 1 176 ? 1.846 1.984 -16.158 1.00 97.81 176 MET A O 1
ATOM 1311 N N . GLY A 1 177 ? 1.384 0.861 -18.043 1.00 98.25 177 GLY A N 1
ATOM 1312 C CA . GLY A 1 177 ? 0.084 0.363 -17.588 1.00 98.25 177 GLY A CA 1
ATOM 1313 C C . GLY A 1 177 ? 0.183 -0.499 -16.324 1.00 98.25 177 GLY A C 1
ATOM 1314 O O . GLY A 1 177 ? -0.611 -0.339 -15.398 1.00 98.25 177 GLY A O 1
ATOM 1315 N N . LEU A 1 178 ? 1.186 -1.378 -16.245 1.00 98.31 178 LEU A N 1
ATOM 1316 C CA . LEU A 1 178 ? 1.433 -2.201 -15.057 1.00 98.31 178 LEU A CA 1
ATOM 1317 C C . LEU A 1 178 ? 1.845 -1.356 -13.846 1.00 98.31 178 LEU A C 1
ATOM 1319 O O . LEU A 1 178 ? 1.361 -1.596 -12.740 1.00 98.31 178 LEU A O 1
ATOM 1323 N N . VAL A 1 179 ? 2.706 -0.352 -14.043 1.00 98.19 179 VAL A N 1
ATOM 1324 C CA . VAL A 1 179 ? 3.083 0.587 -12.976 1.00 98.19 179 VAL A CA 1
ATOM 1325 C C . VAL A 1 179 ? 1.875 1.397 -12.506 1.00 98.19 179 VAL A C 1
ATOM 1327 O O . VAL A 1 179 ? 1.656 1.514 -11.299 1.00 98.19 179 VAL A O 1
ATOM 1330 N N . ASP A 1 180 ? 1.053 1.889 -13.432 1.00 98.25 180 ASP A N 1
ATOM 1331 C CA . ASP A 1 180 ? -0.178 2.612 -13.115 1.00 98.25 180 ASP A CA 1
ATOM 1332 C C . ASP A 1 180 ? -1.125 1.741 -12.276 1.00 98.25 180 ASP A C 1
ATOM 1334 O O . ASP A 1 180 ? -1.576 2.168 -11.213 1.00 98.25 180 ASP A O 1
ATOM 1338 N N . ALA A 1 181 ? -1.323 0.474 -12.663 1.00 97.88 181 ALA A N 1
ATOM 1339 C CA . ALA A 1 181 ? -2.122 -0.490 -11.903 1.00 97.88 181 ALA A CA 1
ATOM 1340 C C . ALA A 1 181 ? -1.573 -0.757 -10.491 1.00 97.88 181 ALA A C 1
ATOM 1342 O O . ALA A 1 181 ? -2.342 -1.029 -9.571 1.00 97.88 181 ALA A O 1
ATOM 1343 N N . MET A 1 182 ? -0.262 -0.660 -10.268 1.00 95.69 182 MET A N 1
ATOM 1344 C CA . MET A 1 182 ? 0.317 -0.813 -8.929 1.00 95.69 182 MET A CA 1
ATOM 1345 C C . MET A 1 182 ? 0.121 0.428 -8.052 1.00 95.69 182 MET A C 1
ATOM 1347 O O . MET A 1 182 ? -0.160 0.296 -6.851 1.00 95.69 182 MET A O 1
ATOM 1351 N N . VAL A 1 183 ? 0.297 1.611 -8.642 1.00 96.25 183 VAL A N 1
ATOM 1352 C CA . VAL A 1 183 ? 0.447 2.888 -7.932 1.00 96.25 183 VAL A CA 1
ATOM 1353 C C . VAL A 1 183 ? -0.884 3.613 -7.770 1.00 96.25 183 VAL A C 1
ATOM 1355 O O . VAL A 1 183 ? -1.251 3.948 -6.640 1.00 96.25 183 VAL A O 1
ATOM 1358 N N . ARG A 1 184 ? -1.626 3.820 -8.865 1.00 95.62 184 ARG A N 1
ATOM 1359 C CA . ARG A 1 184 ? -2.802 4.700 -8.907 1.00 95.62 184 ARG A CA 1
ATOM 1360 C C . ARG A 1 184 ? -3.873 4.332 -7.875 1.00 95.62 184 ARG A C 1
ATOM 1362 O O . ARG A 1 184 ? -4.245 5.229 -7.124 1.00 95.62 184 ARG A O 1
ATOM 1369 N N . PRO A 1 185 ? -4.318 3.066 -7.730 1.00 95.25 185 PRO A N 1
ATOM 1370 C CA . PRO A 1 185 ? -5.381 2.741 -6.774 1.00 95.25 185 PRO A CA 1
ATOM 1371 C C . PRO A 1 185 ? -5.018 3.045 -5.317 1.00 95.25 185 PRO A C 1
ATOM 1373 O O . PRO A 1 185 ? -5.874 3.417 -4.519 1.00 95.25 185 PRO A O 1
ATOM 1376 N N . LEU A 1 186 ? -3.738 2.904 -4.955 1.00 92.38 186 LEU A N 1
ATOM 1377 C CA . LEU A 1 186 ? -3.273 3.259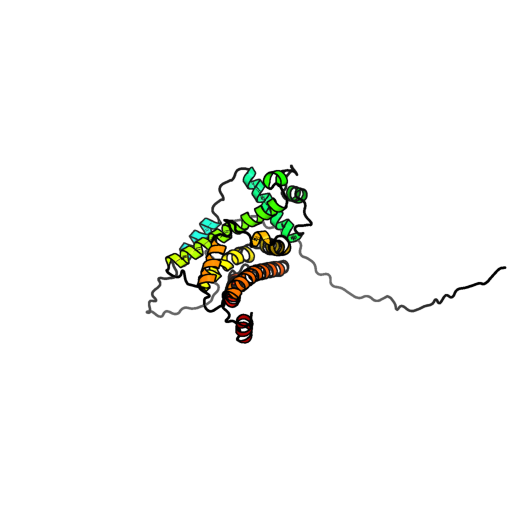 -3.615 1.00 92.38 186 LEU A CA 1
ATOM 1378 C C . LEU A 1 186 ? -3.198 4.778 -3.438 1.00 92.38 186 LEU A C 1
ATOM 1380 O O . LEU A 1 186 ? -3.572 5.288 -2.385 1.00 92.38 186 LEU A O 1
ATOM 1384 N N . ALA A 1 187 ? -2.726 5.489 -4.462 1.00 90.75 187 ALA A N 1
ATOM 1385 C CA . ALA A 1 187 ? -2.628 6.939 -4.447 1.00 90.75 187 ALA A CA 1
ATOM 1386 C C . ALA A 1 187 ? -4.010 7.598 -4.334 1.00 90.75 187 ALA A C 1
ATOM 1388 O O . ALA A 1 187 ? -4.209 8.470 -3.494 1.00 90.75 187 ALA A O 1
ATOM 1389 N N . GLU A 1 188 ? -4.989 7.126 -5.107 1.00 88.62 188 GLU A N 1
ATOM 1390 C CA . GLU A 1 188 ? -6.385 7.572 -5.039 1.00 88.62 188 GLU A CA 1
ATOM 1391 C C . GLU A 1 188 ? -6.975 7.359 -3.639 1.00 88.62 188 GLU A C 1
ATOM 1393 O O . GLU A 1 188 ? -7.571 8.283 -3.083 1.00 88.62 188 GLU A O 1
ATOM 1398 N N . ALA A 1 189 ? -6.722 6.196 -3.027 1.00 87.06 189 ALA A N 1
ATOM 1399 C CA . ALA A 1 189 ? -7.192 5.872 -1.679 1.00 87.06 189 ALA A CA 1
ATOM 1400 C C . ALA A 1 189 ? -6.596 6.758 -0.567 1.00 87.06 189 ALA A C 1
ATOM 1402 O O . ALA A 1 189 ? -7.161 6.822 0.521 1.00 87.06 189 ALA A O 1
ATOM 1403 N N . VAL A 1 190 ? -5.459 7.422 -0.806 1.00 84.19 190 VAL A N 1
ATOM 1404 C CA . VAL A 1 190 ? -4.839 8.345 0.165 1.00 84.19 190 VAL A CA 1
ATOM 1405 C C . VAL A 1 190 ? -5.140 9.812 -0.165 1.00 84.19 190 VAL A C 1
ATOM 1407 O O . VAL A 1 190 ? -5.334 10.616 0.743 1.00 84.19 190 VAL A O 1
ATOM 1410 N N . ILE A 1 191 ? -5.168 10.177 -1.449 1.00 78.69 191 ILE A N 1
ATOM 1411 C CA . ILE A 1 191 ? -5.219 11.574 -1.907 1.00 78.69 191 ILE A CA 1
ATOM 1412 C C . ILE A 1 191 ? -6.662 12.065 -2.109 1.00 78.69 191 ILE A C 1
ATOM 1414 O O . ILE A 1 191 ? -6.946 13.235 -1.853 1.00 78.69 191 ILE A O 1
ATOM 1418 N N . ILE A 1 192 ? -7.574 11.208 -2.589 1.00 71.50 192 ILE A N 1
ATOM 1419 C CA . ILE A 1 192 ? -8.943 11.608 -2.979 1.00 71.50 192 ILE A CA 1
ATOM 1420 C C . ILE A 1 192 ? -9.954 11.437 -1.835 1.00 71.50 192 ILE A C 1
ATOM 1422 O O . ILE A 1 192 ? -10.963 12.139 -1.826 1.00 71.50 192 ILE A O 1
ATOM 1426 N N . ASP A 1 193 ? -9.655 10.603 -0.834 1.00 65.38 193 ASP A N 1
ATOM 1427 C CA . ASP A 1 193 ? -10.484 10.391 0.369 1.00 65.38 193 ASP A CA 1
ATOM 1428 C C . ASP A 1 193 ? -9.916 11.069 1.653 1.00 65.38 193 ASP A C 1
ATOM 1430 O O . ASP A 1 193 ? -9.572 10.382 2.620 1.00 65.38 193 ASP A O 1
ATOM 1434 N N . PRO A 1 194 ? -9.727 12.412 1.702 1.00 60.28 194 PRO A N 1
ATOM 1435 C CA . PRO A 1 194 ? -9.250 13.112 2.890 1.00 60.28 194 PRO A CA 1
ATOM 1436 C C . PRO A 1 194 ? -10.378 13.590 3.836 1.00 60.28 194 PRO A C 1
ATOM 1438 O O . PRO A 1 194 ? -11.464 13.951 3.377 1.00 60.28 194 PRO A O 1
ATOM 1441 N N . PRO A 1 195 ? -10.098 13.739 5.150 1.00 56.84 195 PRO A N 1
ATOM 1442 C CA . PRO A 1 195 ? -8.826 13.446 5.810 1.00 56.84 195 PRO A CA 1
ATOM 1443 C C . PRO A 1 195 ? -8.730 11.959 6.189 1.00 56.84 195 PRO A C 1
ATOM 1445 O O . PRO A 1 195 ? -9.291 11.528 7.195 1.00 56.84 195 PRO A O 1
ATOM 1448 N N . GLY A 1 196 ? -7.999 11.180 5.393 1.00 68.62 196 GLY A N 1
ATOM 1449 C CA . GLY A 1 196 ? -7.679 9.795 5.704 1.00 68.62 196 GLY A CA 1
ATOM 1450 C C . GLY A 1 196 ? -6.618 9.721 6.799 1.00 68.62 196 GLY A C 1
ATOM 1451 O O . GLY A 1 196 ? -5.849 10.658 6.998 1.00 68.62 196 GLY A O 1
ATOM 1452 N N . TRP A 1 197 ? -6.587 8.610 7.529 1.00 83.69 197 TRP A N 1
ATOM 1453 C CA . TRP A 1 197 ? -5.479 8.232 8.416 1.00 83.69 197 TRP A CA 1
ATOM 1454 C C . TRP A 1 197 ? -4.621 7.121 7.788 1.00 83.69 197 TRP A C 1
ATOM 1456 O O . TRP A 1 197 ? -3.656 6.645 8.387 1.00 83.69 197 TRP A O 1
ATOM 1466 N N . TRP A 1 198 ? -4.976 6.705 6.571 1.00 87.94 198 TRP A N 1
ATOM 1467 C CA . TRP A 1 198 ? -4.476 5.508 5.915 1.00 87.94 198 TRP A CA 1
ATOM 1468 C C . TRP A 1 198 ? -3.010 5.598 5.483 1.00 87.94 198 TRP A C 1
ATOM 1470 O O . TRP A 1 198 ? -2.243 4.675 5.757 1.00 87.94 198 TRP A O 1
ATOM 1480 N N . GLY A 1 199 ? -2.576 6.695 4.860 1.00 86.69 199 GLY A N 1
ATOM 1481 C CA . GLY A 1 199 ? -1.177 6.881 4.465 1.00 86.69 199 GLY A CA 1
ATOM 1482 C C . GLY A 1 199 ? -0.253 6.945 5.683 1.00 86.69 199 GLY A C 1
ATOM 1483 O O . GLY A 1 199 ? 0.793 6.291 5.704 1.00 86.69 199 GLY A O 1
ATOM 1484 N N . ARG A 1 200 ? -0.665 7.633 6.757 1.00 85.69 200 ARG A N 1
ATOM 1485 C CA . ARG A 1 200 ? 0.056 7.625 8.047 1.00 85.69 200 ARG A CA 1
ATOM 1486 C C . ARG A 1 200 ? 0.085 6.245 8.706 1.00 85.69 200 ARG A C 1
ATOM 1488 O O . ARG A 1 200 ? 1.147 5.834 9.184 1.00 85.69 200 ARG A O 1
ATOM 1495 N N . PHE A 1 201 ? -1.038 5.527 8.706 1.00 90.44 201 PHE A N 1
ATOM 1496 C CA . PHE A 1 201 ? -1.109 4.144 9.181 1.00 90.44 201 PHE A CA 1
ATOM 1497 C C . PHE A 1 201 ? -0.143 3.244 8.397 1.00 90.44 201 PHE A C 1
ATOM 1499 O O . PHE A 1 201 ? 0.666 2.538 8.999 1.00 90.44 201 PHE A O 1
ATOM 1506 N N . LEU A 1 202 ? -0.146 3.320 7.064 1.00 89.81 202 LEU A N 1
ATOM 1507 C CA . LEU A 1 202 ? 0.775 2.565 6.215 1.00 89.81 202 LEU A CA 1
ATOM 1508 C C . LEU A 1 202 ? 2.235 2.93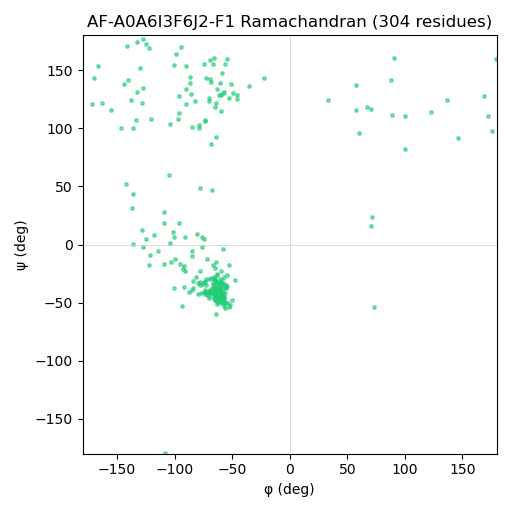2 6.465 1.00 89.81 202 LEU A C 1
ATOM 1510 O O . LEU A 1 202 ? 3.086 2.047 6.573 1.00 89.81 202 LEU A O 1
ATOM 1514 N N . GLY A 1 203 ? 2.535 4.221 6.628 1.00 87.56 203 GLY A N 1
ATOM 1515 C CA . GLY A 1 203 ? 3.866 4.672 7.021 1.00 87.56 203 GLY A CA 1
ATOM 1516 C C . GLY A 1 203 ? 4.325 4.030 8.334 1.00 87.56 203 GLY A C 1
ATOM 1517 O O . GLY A 1 203 ? 5.509 3.733 8.497 1.00 87.56 203 GLY A O 1
ATOM 1518 N N . GLN A 1 204 ? 3.405 3.764 9.264 1.00 88.81 204 GLN A N 1
ATOM 1519 C CA . GLN A 1 204 ? 3.718 3.015 10.473 1.00 88.81 204 GLN A CA 1
ATOM 1520 C C . GLN A 1 204 ? 3.912 1.520 10.235 1.00 88.81 204 GLN A C 1
ATOM 1522 O O . GLN A 1 204 ? 4.891 0.977 10.748 1.00 88.81 204 GLN A O 1
ATOM 1527 N N . VAL A 1 205 ? 3.065 0.880 9.424 1.00 90.69 205 VAL A N 1
ATOM 1528 C CA . VAL A 1 205 ? 3.246 -0.523 9.013 1.00 90.69 205 VAL A CA 1
ATOM 1529 C C . VAL A 1 205 ? 4.670 -0.749 8.497 1.00 90.69 205 VAL A C 1
ATOM 1531 O O . VAL A 1 205 ? 5.361 -1.635 8.985 1.00 90.69 205 VAL A O 1
ATOM 1534 N N . TYR A 1 206 ? 5.184 0.114 7.618 1.00 85.38 206 TYR A N 1
ATOM 1535 C CA . TYR A 1 206 ? 6.560 -0.009 7.116 1.00 85.38 206 TYR A CA 1
ATOM 1536 C C . TYR A 1 206 ? 7.655 0.143 8.180 1.00 85.38 206 TYR A C 1
ATOM 1538 O O . TYR A 1 206 ? 8.763 -0.361 7.984 1.00 85.38 206 TYR A O 1
ATOM 1546 N N . ARG A 1 207 ? 7.387 0.862 9.275 1.00 85.44 207 ARG A N 1
ATOM 1547 C CA . ARG A 1 207 ? 8.360 1.073 10.357 1.00 85.44 207 ARG A CA 1
ATOM 1548 C C . ARG A 1 207 ? 8.367 -0.065 11.368 1.00 85.44 207 ARG A C 1
ATOM 1550 O O . ARG A 1 207 ? 9.436 -0.405 11.862 1.00 85.44 207 ARG A O 1
ATOM 1557 N N . THR A 1 208 ? 7.200 -0.604 11.707 1.00 87.56 208 THR A N 1
ATOM 1558 C CA . THR A 1 208 ? 7.041 -1.490 12.875 1.00 87.56 208 THR A CA 1
ATOM 1559 C C . THR A 1 208 ? 6.492 -2.872 12.544 1.00 87.56 208 THR A C 1
ATOM 1561 O O . THR A 1 208 ? 6.622 -3.769 13.368 1.00 87.56 208 THR A O 1
ATOM 1564 N N . SER A 1 209 ? 5.884 -3.046 11.370 1.00 86.81 209 SER A N 1
ATOM 1565 C CA . SER A 1 209 ? 5.265 -4.304 10.927 1.00 86.81 209 SER A CA 1
ATOM 1566 C C . SER A 1 209 ? 5.484 -4.552 9.423 1.00 86.81 209 SER A C 1
ATOM 1568 O O . SER A 1 209 ? 4.515 -4.741 8.677 1.00 86.81 209 SER A O 1
ATOM 1570 N N . PRO A 1 210 ? 6.738 -4.490 8.920 1.00 85.75 210 PRO A N 1
ATOM 1571 C CA . PRO A 1 210 ? 7.026 -4.600 7.488 1.00 85.75 210 PRO A CA 1
ATOM 1572 C C . PRO A 1 210 ? 6.561 -5.931 6.877 1.00 85.75 210 PRO A C 1
ATOM 1574 O O . PRO A 1 210 ? 6.302 -5.989 5.675 1.00 85.75 210 PRO A O 1
ATOM 1577 N N . GLU A 1 211 ? 6.396 -6.976 7.689 1.00 86.31 211 GLU A N 1
ATOM 1578 C CA . GLU A 1 211 ? 5.882 -8.285 7.288 1.00 86.31 211 GLU A CA 1
ATOM 1579 C C . GLU A 1 211 ? 4.490 -8.230 6.646 1.00 86.31 211 GLU A C 1
ATOM 1581 O O . GLU A 1 211 ? 4.185 -9.063 5.790 1.00 86.31 211 GLU A O 1
ATOM 1586 N N . LEU A 1 212 ? 3.660 -7.237 6.987 1.00 86.31 212 LEU A N 1
ATOM 1587 C CA . LEU A 1 212 ? 2.351 -7.049 6.350 1.00 86.31 212 LEU A CA 1
ATOM 1588 C C . LEU A 1 212 ? 2.476 -6.679 4.865 1.00 86.31 212 LEU A C 1
ATOM 1590 O O . LEU A 1 212 ? 1.602 -7.025 4.078 1.00 86.31 212 LEU A O 1
ATOM 1594 N N . MET A 1 213 ? 3.579 -6.032 4.474 1.00 83.75 213 MET A N 1
ATOM 1595 C CA . MET A 1 213 ? 3.852 -5.646 3.085 1.00 83.75 213 MET A CA 1
ATOM 1596 C C . MET A 1 213 ? 4.635 -6.705 2.305 1.00 83.75 213 MET A C 1
ATOM 1598 O O . MET A 1 213 ? 4.615 -6.685 1.077 1.00 83.75 213 MET A O 1
ATOM 1602 N N . THR A 1 214 ? 5.368 -7.589 2.989 1.00 79.00 214 THR A N 1
ATOM 1603 C CA . THR A 1 214 ? 6.262 -8.564 2.337 1.00 79.00 214 THR A CA 1
ATOM 1604 C C . THR A 1 214 ? 5.703 -9.979 2.280 1.00 79.00 214 THR A C 1
ATOM 1606 O O . THR A 1 214 ? 6.249 -10.806 1.556 1.00 79.00 214 THR A O 1
ATOM 1609 N N . THR A 1 215 ? 4.665 -10.283 3.059 1.00 80.81 215 THR A N 1
ATOM 1610 C CA . THR A 1 215 ? 4.040 -11.612 3.078 1.00 80.81 215 THR A CA 1
ATOM 1611 C C . THR A 1 215 ? 2.981 -11.711 1.986 1.00 80.81 215 THR A C 1
ATOM 1613 O O . THR A 1 215 ? 2.204 -10.777 1.791 1.00 80.81 215 THR A O 1
ATOM 1616 N N . GLU A 1 216 ? 2.926 -12.850 1.295 1.00 79.50 216 GLU A N 1
ATOM 1617 C CA . GLU A 1 216 ? 1.877 -13.128 0.312 1.00 79.50 216 GLU A CA 1
ATOM 1618 C C . GLU A 1 216 ? 0.496 -13.142 0.974 1.00 79.50 216 GLU A C 1
ATOM 1620 O O . GLU A 1 216 ? 0.272 -13.817 1.982 1.00 79.50 216 GLU A O 1
ATOM 1625 N N . ARG A 1 217 ? -0.436 -12.374 0.404 1.00 88.44 217 ARG A N 1
ATOM 1626 C CA . ARG A 1 217 ? -1.791 -12.172 0.927 1.00 88.44 217 ARG A CA 1
ATOM 1627 C C . ARG A 1 217 ? -2.790 -12.137 -0.230 1.00 88.44 217 ARG A C 1
ATOM 1629 O O . ARG A 1 217 ? -2.483 -11.529 -1.258 1.00 88.44 217 ARG A O 1
ATOM 1636 N N . PRO A 1 218 ? -3.999 -12.712 -0.085 1.00 85.94 218 PRO A N 1
ATOM 1637 C CA . PRO A 1 218 ? -5.029 -12.640 -1.125 1.00 85.94 218 PRO A CA 1
ATOM 1638 C C . PRO A 1 218 ? -5.389 -11.202 -1.528 1.00 85.94 218 PRO A C 1
ATOM 1640 O O . PRO A 1 218 ? -5.605 -10.926 -2.705 1.00 85.94 218 PRO A O 1
ATOM 1643 N N . THR A 1 219 ? -5.387 -10.277 -0.566 1.00 87.12 219 THR A N 1
ATOM 1644 C CA . THR A 1 219 ? -5.633 -8.834 -0.749 1.00 87.12 219 THR A CA 1
ATOM 1645 C C . THR A 1 219 ? -4.468 -8.077 -1.385 1.00 87.12 219 THR A C 1
ATOM 1647 O O . THR A 1 219 ? -4.531 -6.860 -1.503 1.00 87.12 219 THR A O 1
ATOM 1650 N N . MET A 1 220 ? -3.409 -8.775 -1.798 1.00 90.12 220 MET A N 1
ATOM 1651 C CA . MET A 1 220 ? -2.251 -8.224 -2.510 1.00 90.12 220 MET A CA 1
ATOM 1652 C C . MET A 1 220 ? -1.957 -9.018 -3.794 1.00 90.12 220 MET A C 1
ATOM 1654 O O . MET A 1 220 ? -0.882 -8.888 -4.381 1.00 90.12 220 MET A O 1
ATOM 1658 N N . GLY A 1 221 ? -2.885 -9.881 -4.223 1.00 94.56 221 GLY A N 1
ATOM 1659 C CA . GLY A 1 221 ? -2.664 -10.795 -5.340 1.00 94.56 221 GLY A CA 1
ATOM 1660 C C . GLY A 1 221 ? -2.483 -10.077 -6.678 1.00 94.56 221 GLY A C 1
ATOM 1661 O O . GLY A 1 221 ? -1.619 -10.462 -7.464 1.00 94.56 221 GLY A O 1
ATOM 1662 N N . ALA A 1 222 ? -3.249 -9.013 -6.938 1.00 96.38 222 ALA A N 1
ATOM 1663 C CA . ALA A 1 222 ? -3.092 -8.245 -8.175 1.00 96.38 222 ALA A CA 1
ATOM 1664 C C . ALA A 1 222 ? -1.812 -7.398 -8.162 1.00 96.38 222 ALA A C 1
ATOM 1666 O O . ALA A 1 222 ? -1.144 -7.274 -9.189 1.00 96.38 222 ALA A O 1
ATOM 1667 N N . LEU A 1 223 ? -1.419 -6.874 -6.996 1.00 94.88 223 LEU A N 1
ATOM 1668 C CA . LEU A 1 223 ? -0.113 -6.232 -6.828 1.00 94.88 223 LEU A CA 1
ATOM 1669 C C . LEU A 1 223 ? 1.046 -7.198 -7.137 1.00 94.88 223 LEU A C 1
ATOM 1671 O O . LEU A 1 223 ? 1.971 -6.833 -7.866 1.00 94.88 223 LEU A O 1
ATOM 1675 N N . ALA A 1 224 ? 0.990 -8.422 -6.604 1.00 93.50 224 ALA A N 1
ATOM 1676 C CA . ALA A 1 224 ? 2.003 -9.450 -6.842 1.00 93.50 224 ALA A CA 1
ATOM 1677 C C . ALA A 1 224 ? 2.081 -9.844 -8.327 1.00 93.50 224 ALA A C 1
ATOM 1679 O O . ALA A 1 224 ? 3.174 -9.932 -8.888 1.00 93.50 224 ALA A O 1
ATOM 1680 N N . GLU A 1 225 ? 0.929 -10.006 -8.981 1.00 95.88 225 GLU A N 1
ATOM 1681 C CA . GLU A 1 225 ? 0.845 -10.310 -10.410 1.00 95.88 225 GLU A CA 1
ATOM 1682 C C . GLU A 1 225 ? 1.459 -9.200 -11.278 1.00 95.88 225 GLU A C 1
ATOM 1684 O O . GLU A 1 225 ? 2.281 -9.485 -12.152 1.00 95.88 225 GLU A O 1
ATOM 1689 N N . ALA A 1 226 ? 1.135 -7.931 -11.009 1.00 96.44 226 ALA A N 1
ATOM 1690 C CA . ALA A 1 226 ? 1.745 -6.801 -11.712 1.00 96.44 226 ALA A CA 1
ATOM 1691 C C . ALA A 1 226 ? 3.274 -6.777 -11.530 1.00 96.44 226 ALA A C 1
ATOM 1693 O O . ALA A 1 226 ? 4.019 -6.614 -12.500 1.00 96.44 226 ALA A O 1
ATOM 1694 N N . GLY A 1 227 ? 3.751 -7.013 -10.302 1.00 94.25 227 GLY A N 1
ATOM 1695 C CA . GLY A 1 227 ? 5.178 -7.098 -9.990 1.00 94.25 227 GLY A CA 1
ATOM 1696 C C . GLY A 1 227 ? 5.896 -8.226 -10.739 1.00 94.25 227 GLY A C 1
ATOM 1697 O O . GLY A 1 227 ? 6.993 -8.012 -11.260 1.00 94.25 227 GLY A O 1
ATOM 1698 N N . ARG A 1 228 ? 5.268 -9.403 -10.852 1.00 94.38 228 ARG A N 1
ATOM 1699 C CA . ARG A 1 228 ? 5.797 -10.544 -11.616 1.00 94.38 228 ARG A CA 1
ATOM 1700 C C . ARG A 1 228 ? 5.928 -10.210 -13.104 1.00 94.38 228 ARG A C 1
ATOM 1702 O O . ARG A 1 228 ? 7.000 -10.405 -13.672 1.00 94.38 228 ARG A O 1
ATOM 1709 N N . ARG A 1 229 ? 4.883 -9.639 -13.715 1.00 96.62 229 ARG A N 1
ATOM 1710 C CA . ARG A 1 229 ? 4.908 -9.215 -15.129 1.00 96.62 229 ARG A CA 1
ATOM 1711 C C . ARG A 1 229 ? 5.991 -8.164 -15.387 1.00 96.62 229 ARG A C 1
ATOM 1713 O O . ARG A 1 229 ? 6.734 -8.269 -16.357 1.00 96.62 229 ARG A O 1
ATOM 1720 N N . LEU A 1 230 ? 6.146 -7.183 -14.495 1.00 95.38 230 LEU A N 1
ATOM 1721 C CA . LEU A 1 230 ? 7.226 -6.192 -14.594 1.00 95.38 230 LEU A CA 1
ATOM 1722 C C . LEU A 1 230 ? 8.613 -6.835 -14.506 1.00 95.38 230 LEU A C 1
ATOM 1724 O O . LEU A 1 230 ? 9.513 -6.459 -15.254 1.00 95.38 230 LEU A O 1
ATOM 1728 N N . PHE A 1 231 ? 8.799 -7.816 -13.624 1.00 92.69 231 PHE A N 1
ATOM 1729 C CA . PHE A 1 231 ? 10.067 -8.537 -13.518 1.00 92.69 231 PHE A CA 1
ATOM 1730 C C . PHE A 1 231 ? 10.437 -9.268 -14.823 1.00 92.69 231 PHE A C 1
ATOM 1732 O O . PHE A 1 231 ? 11.619 -9.334 -15.179 1.00 92.69 231 PHE A O 1
AT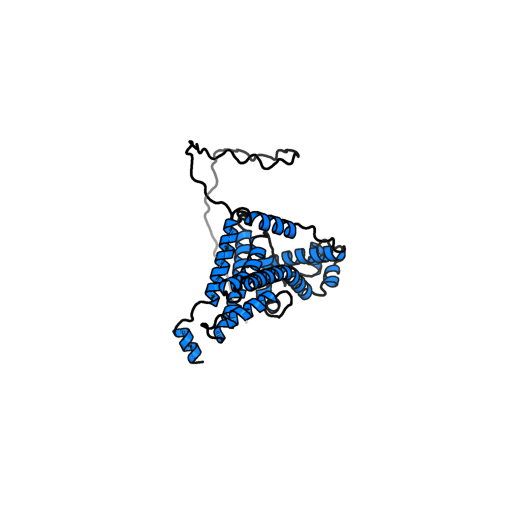OM 1739 N N . GLU A 1 232 ? 9.439 -9.789 -15.540 1.00 93.19 232 GLU A N 1
ATOM 1740 C CA . GLU A 1 232 ? 9.594 -10.451 -16.842 1.00 93.19 232 GLU A CA 1
ATOM 1741 C C . GLU A 1 232 ? 9.871 -9.454 -17.978 1.00 93.19 232 GLU A C 1
ATOM 1743 O O . GLU A 1 232 ? 10.711 -9.726 -18.832 1.00 93.19 232 GLU A O 1
ATOM 1748 N N . LEU A 1 233 ? 9.215 -8.289 -17.969 1.00 94.94 233 LEU A N 1
ATOM 1749 C CA . LEU A 1 233 ? 9.305 -7.288 -19.041 1.00 94.94 233 LEU A CA 1
ATOM 1750 C C . LEU A 1 233 ? 10.543 -6.386 -18.957 1.00 94.94 233 LEU A C 1
ATOM 1752 O O . LEU A 1 233 ? 11.021 -5.913 -19.986 1.00 94.94 233 LEU A O 1
ATOM 1756 N N . LEU A 1 234 ? 11.090 -6.143 -17.761 1.00 91.88 234 LEU A N 1
ATOM 1757 C CA . LEU A 1 234 ? 12.262 -5.276 -17.554 1.00 91.88 234 LEU A CA 1
ATOM 1758 C C . LEU A 1 234 ? 13.583 -5.979 -17.917 1.00 91.88 234 LEU A C 1
ATOM 1760 O O . LEU A 1 234 ? 14.541 -5.969 -17.141 1.00 91.88 234 LEU A O 1
ATOM 1764 N N . VAL A 1 235 ? 13.640 -6.606 -19.094 1.00 87.19 235 VAL A N 1
ATOM 1765 C CA . VAL A 1 235 ? 14.773 -7.431 -19.546 1.00 87.19 235 VAL A CA 1
ATOM 1766 C C . VAL A 1 235 ? 16.092 -6.661 -19.616 1.00 87.19 235 VAL A C 1
ATOM 1768 O O . VAL A 1 235 ? 17.132 -7.223 -19.274 1.00 87.19 235 VAL A O 1
ATOM 1771 N N . ASP A 1 236 ? 16.031 -5.368 -19.938 1.00 87.00 236 ASP A N 1
ATOM 1772 C CA . ASP A 1 236 ? 17.191 -4.469 -20.031 1.00 87.00 236 ASP A CA 1
ATOM 1773 C C . ASP A 1 236 ? 17.797 -4.109 -18.663 1.00 87.00 236 ASP A C 1
ATOM 1775 O O . ASP A 1 236 ? 18.903 -3.569 -18.568 1.00 87.00 236 ASP A O 1
ATOM 1779 N N . VAL A 1 237 ? 17.086 -4.417 -17.577 1.00 88.06 237 VAL A N 1
ATOM 1780 C CA . VAL A 1 237 ? 17.577 -4.269 -16.208 1.00 88.06 237 VAL A CA 1
ATOM 1781 C C . VAL A 1 237 ? 18.120 -5.627 -15.745 1.00 88.06 237 VAL A C 1
ATOM 1783 O O . VAL A 1 237 ? 17.391 -6.619 -15.812 1.00 88.06 237 VAL A O 1
ATOM 1786 N N . PRO A 1 238 ? 19.363 -5.719 -15.236 1.00 89.19 238 PRO A N 1
ATOM 1787 C CA . PRO A 1 238 ? 19.884 -6.946 -14.632 1.00 89.19 238 PRO A CA 1
ATOM 1788 C C . PRO A 1 238 ? 18.936 -7.519 -13.567 1.00 89.19 238 PRO A C 1
ATOM 1790 O O . PRO A 1 238 ? 18.393 -6.769 -12.753 1.00 89.19 238 PRO A O 1
ATOM 1793 N N . GLY A 1 239 ? 18.740 -8.843 -13.550 1.00 86.31 239 GLY A N 1
ATOM 1794 C CA . GLY A 1 239 ? 17.761 -9.506 -12.671 1.00 86.31 239 GLY A CA 1
ATOM 1795 C C . GLY A 1 239 ? 17.952 -9.196 -11.179 1.00 86.31 239 GLY A C 1
ATOM 1796 O O . GLY A 1 239 ? 16.978 -8.958 -10.465 1.00 86.31 239 GLY A O 1
ATOM 1797 N N . GLU A 1 240 ? 19.206 -9.086 -10.738 1.00 85.38 240 GLU A N 1
ATOM 1798 C CA . GLU A 1 240 ? 19.602 -8.693 -9.375 1.00 85.38 240 GLU A CA 1
ATOM 1799 C C . GLU A 1 240 ? 19.079 -7.302 -8.982 1.00 85.38 240 GLU A C 1
ATOM 1801 O O . GLU A 1 240 ? 18.716 -7.056 -7.828 1.00 85.38 240 GLU A O 1
ATOM 1806 N N . LEU A 1 241 ? 18.980 -6.390 -9.955 1.00 90.44 241 LEU A N 1
ATOM 1807 C CA . LEU A 1 241 ? 18.463 -5.042 -9.745 1.00 90.44 241 LEU A CA 1
ATOM 1808 C C . LEU A 1 241 ? 16.939 -4.984 -9.811 1.00 90.44 241 LEU A C 1
ATOM 1810 O O . LEU A 1 241 ? 16.357 -4.164 -9.103 1.00 90.44 241 LEU A O 1
ATOM 1814 N N . ARG A 1 242 ? 16.275 -5.828 -10.613 1.00 91.00 242 ARG A N 1
ATOM 1815 C CA . ARG A 1 242 ? 14.807 -5.785 -10.786 1.00 91.00 242 ARG A CA 1
ATOM 1816 C C . ARG A 1 242 ? 14.079 -5.938 -9.456 1.00 91.00 242 ARG A C 1
ATOM 1818 O O . ARG A 1 242 ? 13.286 -5.076 -9.083 1.00 91.00 242 ARG A O 1
ATOM 1825 N N . GLY A 1 243 ? 14.406 -6.990 -8.701 1.00 87.56 243 GLY A N 1
ATOM 1826 C CA . GLY A 1 243 ? 13.790 -7.243 -7.395 1.00 87.56 243 GLY A CA 1
ATOM 1827 C C . GLY A 1 243 ? 14.122 -6.152 -6.373 1.00 87.56 243 GLY A C 1
ATOM 1828 O O . GLY A 1 243 ? 13.270 -5.748 -5.579 1.00 87.56 243 GLY A O 1
ATOM 1829 N N . HIS A 1 244 ? 15.350 -5.623 -6.412 1.00 88.94 244 HIS A N 1
ATOM 1830 C CA . HIS A 1 244 ? 15.745 -4.521 -5.541 1.00 88.94 244 HIS A CA 1
ATOM 1831 C C . HIS A 1 244 ? 14.966 -3.233 -5.840 1.00 88.94 244 HIS A C 1
ATOM 1833 O O . HIS A 1 244 ? 14.414 -2.626 -4.920 1.00 88.94 244 HIS A O 1
ATOM 1839 N N . ARG A 1 245 ? 14.867 -2.856 -7.116 1.00 93.38 245 ARG A N 1
ATOM 1840 C CA . ARG A 1 245 ? 14.125 -1.679 -7.578 1.00 93.38 245 ARG A CA 1
ATOM 1841 C C . ARG A 1 245 ? 12.639 -1.790 -7.304 1.00 93.38 245 ARG A C 1
ATOM 1843 O O . ARG A 1 245 ? 12.074 -0.820 -6.821 1.00 93.38 245 ARG A O 1
ATOM 1850 N N . LEU A 1 246 ? 12.031 -2.956 -7.524 1.00 90.56 246 LEU A N 1
ATOM 1851 C CA . LEU A 1 246 ? 10.618 -3.185 -7.217 1.00 90.56 246 LEU A CA 1
ATOM 1852 C C . LEU A 1 246 ? 10.311 -2.914 -5.740 1.00 90.56 246 LEU A C 1
ATOM 1854 O O . LEU A 1 246 ? 9.372 -2.191 -5.412 1.00 90.56 246 LEU A O 1
ATOM 1858 N N . ARG A 1 247 ? 11.160 -3.416 -4.838 1.00 87.25 247 ARG A N 1
ATOM 1859 C CA . ARG A 1 247 ? 11.021 -3.177 -3.396 1.00 87.25 247 ARG A CA 1
ATOM 1860 C C . ARG A 1 247 ? 11.200 -1.704 -3.025 1.00 87.25 247 ARG A C 1
ATOM 1862 O O . ARG A 1 247 ? 10.447 -1.195 -2.196 1.00 87.25 247 ARG A O 1
ATOM 1869 N N . LEU A 1 248 ? 12.195 -1.030 -3.611 1.00 90.81 248 LEU A N 1
ATOM 1870 C CA . LEU A 1 248 ? 12.418 0.401 -3.385 1.00 90.81 248 LEU A CA 1
ATOM 1871 C C . LEU A 1 248 ? 11.245 1.232 -3.904 1.00 90.81 248 LEU A C 1
ATOM 1873 O O . LEU A 1 248 ? 10.752 2.081 -3.176 1.00 90.81 248 LEU A O 1
ATOM 1877 N N . ALA A 1 249 ? 10.772 0.953 -5.115 1.00 92.50 249 ALA A N 1
ATOM 1878 C CA . ALA A 1 249 ? 9.642 1.621 -5.747 1.00 92.50 249 ALA A CA 1
ATOM 1879 C C . ALA A 1 249 ? 8.374 1.536 -4.887 1.00 92.50 249 ALA A C 1
ATOM 1881 O O . ALA A 1 249 ? 7.772 2.561 -4.577 1.00 92.50 249 ALA A O 1
ATOM 1882 N N . LEU A 1 250 ? 8.012 0.334 -4.425 1.00 88.06 250 LEU A N 1
ATOM 1883 C CA . LEU A 1 250 ? 6.847 0.137 -3.558 1.00 88.06 250 LEU A CA 1
ATOM 1884 C C . LEU A 1 250 ? 6.974 0.880 -2.226 1.00 88.06 250 LEU A C 1
ATOM 1886 O O . LEU A 1 250 ? 6.026 1.528 -1.786 1.00 88.06 250 LEU A O 1
ATOM 1890 N N . ARG A 1 251 ? 8.148 0.818 -1.590 1.00 87.69 251 ARG A N 1
ATOM 1891 C CA . ARG A 1 251 ? 8.394 1.526 -0.327 1.00 87.69 251 ARG A CA 1
ATOM 1892 C C . ARG A 1 251 ? 8.352 3.045 -0.507 1.00 87.69 251 ARG A C 1
ATOM 1894 O O . ARG A 1 251 ? 7.720 3.726 0.296 1.00 87.69 251 ARG A O 1
ATOM 1901 N N . SER A 1 252 ? 9.019 3.567 -1.535 1.00 89.94 252 SER A N 1
ATOM 1902 C CA . SER A 1 252 ? 9.038 4.999 -1.841 1.00 89.94 252 SER A CA 1
ATOM 1903 C C . SER A 1 252 ? 7.642 5.520 -2.162 1.00 89.94 252 SER A C 1
ATOM 1905 O O . SER A 1 252 ? 7.279 6.576 -1.656 1.00 89.94 252 SER A O 1
ATOM 1907 N N . ASN A 1 253 ? 6.834 4.753 -2.905 1.00 90.56 253 ASN A N 1
ATOM 1908 C CA . ASN A 1 253 ? 5.442 5.095 -3.198 1.00 90.56 253 ASN A CA 1
ATOM 1909 C C . ASN A 1 253 ? 4.645 5.370 -1.910 1.00 90.56 253 ASN A C 1
ATOM 1911 O O . ASN A 1 253 ? 4.040 6.429 -1.755 1.00 90.56 253 ASN A O 1
ATOM 1915 N N . VAL A 1 254 ? 4.719 4.461 -0.932 1.00 88.00 254 VAL A N 1
ATOM 1916 C CA . VAL A 1 254 ? 4.024 4.645 0.352 1.00 88.00 254 VAL A CA 1
ATOM 1917 C C . VAL A 1 254 ? 4.566 5.834 1.141 1.00 88.00 254 VAL A C 1
ATOM 1919 O O . VAL A 1 254 ? 3.776 6.588 1.707 1.00 88.00 254 VAL A O 1
ATOM 1922 N N . GLN A 1 255 ? 5.885 6.041 1.166 1.00 85.75 255 GLN A N 1
ATOM 1923 C CA . GLN A 1 255 ? 6.462 7.180 1.884 1.00 85.75 255 GLN A CA 1
ATOM 1924 C C . GLN A 1 255 ? 6.031 8.519 1.269 1.00 85.75 255 GLN A C 1
ATOM 1926 O O . GLN A 1 255 ? 5.646 9.419 2.007 1.00 85.75 255 GLN A O 1
ATOM 1931 N N . MET A 1 256 ? 6.010 8.626 -0.063 1.00 86.81 256 MET A N 1
ATOM 1932 C CA . MET A 1 256 ? 5.525 9.822 -0.761 1.00 86.81 256 MET A CA 1
ATOM 1933 C C . MET A 1 256 ? 4.060 10.132 -0.420 1.00 86.81 256 MET A C 1
ATOM 1935 O O . MET A 1 256 ? 3.714 11.291 -0.205 1.00 86.81 256 MET A O 1
ATOM 1939 N N . LEU A 1 257 ? 3.205 9.107 -0.326 1.00 84.31 257 LEU A N 1
ATOM 1940 C CA . LEU A 1 257 ? 1.804 9.268 0.080 1.00 84.31 257 LEU A CA 1
ATOM 1941 C C . LEU A 1 257 ? 1.662 9.698 1.544 1.00 84.31 257 LEU A C 1
ATOM 1943 O O . LEU A 1 257 ? 0.866 10.583 1.852 1.00 84.31 257 LEU A O 1
ATOM 1947 N N . ALA A 1 258 ? 2.453 9.111 2.443 1.00 81.94 258 ALA A N 1
ATOM 1948 C CA . ALA A 1 258 ? 2.463 9.495 3.851 1.00 81.94 258 ALA A CA 1
ATOM 1949 C C . ALA A 1 258 ? 2.948 10.944 4.049 1.00 81.94 258 ALA A C 1
ATOM 1951 O O . ALA A 1 258 ? 2.367 11.683 4.846 1.00 81.94 258 ALA A O 1
ATOM 1952 N N . ASP A 1 259 ? 3.975 11.365 3.304 1.00 80.12 259 ASP A N 1
ATOM 1953 C CA . ASP A 1 259 ? 4.488 12.739 3.322 1.00 80.12 259 ASP A CA 1
ATOM 1954 C C . ASP A 1 259 ? 3.446 13.726 2.772 1.00 80.12 259 ASP A C 1
ATOM 1956 O O . ASP A 1 259 ? 3.265 14.813 3.330 1.00 80.12 259 ASP A O 1
ATOM 1960 N N . HIS A 1 260 ? 2.711 13.331 1.725 1.00 76.38 260 HIS A N 1
ATOM 1961 C CA . HIS A 1 260 ? 1.601 14.110 1.180 1.00 76.38 260 HIS A CA 1
ATOM 1962 C C . HIS A 1 260 ? 0.477 14.309 2.212 1.00 76.38 260 HIS A C 1
ATOM 1964 O O . HIS A 1 260 ? 0.061 15.443 2.457 1.00 76.38 260 HIS A O 1
ATOM 1970 N N . GLU A 1 261 ? 0.036 13.240 2.882 1.00 76.00 261 GLU A N 1
ATOM 1971 C CA . GLU A 1 261 ? -0.975 13.314 3.948 1.00 76.00 261 GLU A CA 1
ATOM 1972 C C . GLU A 1 261 ? -0.493 14.177 5.134 1.00 76.00 261 GLU A C 1
ATOM 1974 O O . GLU A 1 261 ? -1.252 14.986 5.676 1.00 76.00 261 GLU A O 1
ATOM 1979 N N . TYR A 1 262 ? 0.791 14.082 5.505 1.00 70.81 262 TYR A N 1
ATOM 1980 C CA . TYR A 1 262 ? 1.385 14.920 6.553 1.00 70.81 262 TYR A CA 1
ATOM 1981 C C . TYR A 1 262 ? 1.398 16.409 6.175 1.00 70.81 262 TYR A C 1
ATOM 1983 O O . TYR A 1 262 ? 1.132 17.269 7.022 1.00 70.81 262 TYR A O 1
ATOM 1991 N N . ALA A 1 263 ? 1.681 16.726 4.909 1.00 70.38 263 ALA A N 1
ATOM 1992 C CA . ALA A 1 263 ? 1.644 18.093 4.399 1.00 70.38 263 ALA A CA 1
ATOM 1993 C C . ALA A 1 263 ? 0.211 18.663 4.369 1.00 70.38 263 ALA A C 1
ATOM 1995 O O . ALA A 1 263 ? 0.013 19.834 4.709 1.00 70.38 263 ALA A O 1
ATOM 1996 N N . LEU A 1 264 ? -0.790 17.838 4.033 1.00 63.28 264 LEU A N 1
ATOM 1997 C CA . LEU A 1 264 ? -2.210 18.216 4.051 1.00 63.28 264 LEU A CA 1
ATOM 1998 C C . LEU A 1 264 ? -2.743 18.481 5.464 1.00 63.28 264 LEU A C 1
ATOM 2000 O O . LEU A 1 264 ? -3.580 19.362 5.635 1.00 63.28 264 LEU A O 1
ATOM 2004 N N . GLY A 1 265 ? -2.203 17.826 6.497 1.00 54.78 265 GLY A N 1
ATOM 2005 C CA . GLY A 1 265 ? -2.556 18.079 7.903 1.00 54.78 265 GLY A CA 1
ATOM 2006 C C . GLY A 1 265 ? -2.331 19.523 8.395 1.00 54.78 265 GLY A C 1
ATOM 2007 O O . GLY A 1 265 ? -2.658 19.834 9.540 1.00 54.78 265 GLY A O 1
ATOM 2008 N N . LYS A 1 266 ? -1.776 20.410 7.554 1.00 52.31 266 LYS A N 1
ATOM 2009 C CA . LYS A 1 266 ? -1.559 21.841 7.830 1.00 52.31 266 LYS A CA 1
ATOM 2010 C C . LYS A 1 266 ? -2.118 22.792 6.760 1.00 52.31 266 LYS A C 1
ATOM 2012 O O . LYS A 1 266 ? -2.003 24.003 6.942 1.00 52.31 266 LYS A O 1
ATOM 2017 N N . ALA A 1 267 ? -2.697 22.294 5.666 1.00 49.12 267 ALA A N 1
ATOM 2018 C CA . ALA A 1 267 ? -3.141 23.112 4.535 1.00 49.12 267 ALA A CA 1
ATOM 2019 C C . ALA A 1 267 ? -4.593 22.784 4.132 1.00 49.12 267 ALA A C 1
ATOM 2021 O O . ALA A 1 267 ? -5.035 21.656 4.335 1.00 49.12 267 ALA A O 1
ATOM 2022 N N . PRO A 1 268 ? -5.352 23.735 3.552 1.00 51.53 268 PRO A N 1
ATOM 2023 C CA . PRO A 1 268 ? -6.676 23.445 3.007 1.00 51.53 268 PRO A CA 1
ATOM 2024 C C . PRO A 1 268 ? -6.591 22.333 1.956 1.00 51.53 268 PRO A C 1
ATOM 2026 O O . PRO A 1 268 ? -5.752 22.399 1.055 1.00 51.53 268 PRO A O 1
ATOM 2029 N N . VAL A 1 269 ? -7.458 21.325 2.076 1.00 53.66 269 VAL A N 1
ATOM 2030 C CA . VAL A 1 269 ? -7.600 20.268 1.071 1.00 53.66 269 VAL A CA 1
ATOM 2031 C C . VAL A 1 269 ? -8.095 20.909 -0.221 1.00 53.66 269 VAL A C 1
ATOM 2033 O O . VAL A 1 269 ? -9.144 21.552 -0.252 1.00 53.66 269 VAL A O 1
ATOM 2036 N N . ASP A 1 270 ? -7.324 20.751 -1.291 1.00 53.44 270 ASP A N 1
ATOM 2037 C CA . ASP A 1 270 ? -7.748 21.166 -2.619 1.00 53.44 270 ASP A CA 1
ATOM 2038 C C . ASP A 1 270 ? -8.704 20.112 -3.183 1.00 53.44 270 ASP A C 1
ATOM 2040 O O . ASP A 1 270 ? -8.290 19.054 -3.648 1.00 53.44 270 ASP A O 1
ATOM 2044 N N . HIS A 1 271 ? -10.003 20.394 -3.103 1.00 51.72 271 HIS A N 1
ATOM 2045 C CA . HIS A 1 271 ? -11.046 19.544 -3.675 1.00 51.72 271 HIS A CA 1
ATOM 2046 C C . HIS A 1 271 ? -11.155 19.688 -5.202 1.00 51.72 271 HIS A C 1
ATOM 2048 O O . HIS A 1 271 ? -11.987 19.020 -5.822 1.00 51.72 271 HIS A O 1
ATOM 2054 N N . THR A 1 272 ? -10.355 20.558 -5.835 1.00 53.84 272 THR A N 1
ATOM 2055 C CA . THR A 1 272 ? -10.298 20.610 -7.294 1.00 53.84 272 THR A CA 1
ATOM 2056 C C . THR A 1 272 ? -9.522 19.384 -7.771 1.00 53.84 272 THR A C 1
ATOM 2058 O O . THR A 1 272 ? -8.310 19.268 -7.598 1.00 53.84 272 THR A O 1
ATOM 2061 N N . GLY A 1 273 ? -10.233 18.412 -8.353 1.00 63.62 273 GLY A N 1
ATOM 2062 C CA . GLY A 1 273 ? -9.657 17.120 -8.753 1.00 63.62 273 GLY A CA 1
ATOM 2063 C C . GLY A 1 273 ? -8.409 17.219 -9.645 1.00 63.62 273 GLY A C 1
ATOM 2064 O O . GLY A 1 273 ? -7.634 16.271 -9.725 1.00 63.62 273 GLY A O 1
ATOM 2065 N N . THR A 1 274 ? -8.166 18.379 -10.262 1.00 72.25 274 THR A N 1
ATOM 2066 C CA . THR A 1 274 ? -6.980 18.685 -11.067 1.00 72.25 274 THR A CA 1
ATOM 2067 C C . THR A 1 274 ? -5.669 18.540 -10.291 1.00 72.25 274 THR A C 1
ATOM 2069 O O . THR A 1 274 ? -4.728 17.950 -10.819 1.00 72.25 274 THR A O 1
ATOM 2072 N N . ARG A 1 275 ? -5.571 19.037 -9.049 1.00 77.38 275 ARG A N 1
ATOM 2073 C CA . ARG A 1 275 ? -4.306 18.971 -8.294 1.00 77.38 275 ARG A CA 1
ATOM 2074 C C . ARG A 1 275 ? -3.990 17.547 -7.847 1.00 77.38 275 ARG A C 1
ATOM 2076 O O . ARG A 1 275 ? -2.863 17.094 -8.024 1.00 77.38 275 ARG A O 1
ATOM 2083 N N . SER A 1 276 ? -4.989 16.828 -7.343 1.00 80.12 276 SER A N 1
ATOM 2084 C CA . SER A 1 276 ? -4.859 15.413 -6.976 1.00 80.12 276 SER A CA 1
ATOM 2085 C C . SER A 1 276 ? -4.466 14.550 -8.176 1.00 80.12 276 SER A C 1
ATOM 2087 O O . SER A 1 276 ? -3.581 13.707 -8.057 1.00 80.12 276 SER A O 1
ATOM 2089 N N . ALA A 1 277 ? -5.050 14.805 -9.353 1.00 84.88 277 ALA A N 1
ATOM 2090 C CA . ALA A 1 277 ? -4.704 14.089 -10.579 1.00 84.88 277 ALA A CA 1
ATOM 2091 C C . ALA A 1 277 ? -3.237 14.292 -10.995 1.00 84.88 277 ALA A C 1
ATOM 2093 O O . ALA A 1 277 ? -2.587 13.324 -11.385 1.00 84.88 277 ALA A O 1
ATOM 2094 N N . ILE A 1 278 ? -2.706 15.517 -10.875 1.00 87.06 278 ILE A N 1
ATOM 2095 C CA . ILE A 1 278 ? -1.291 15.809 -11.165 1.00 87.06 278 ILE A CA 1
ATOM 2096 C C . ILE A 1 278 ? -0.377 15.030 -10.218 1.00 87.06 278 ILE A C 1
ATOM 2098 O O . ILE A 1 278 ? 0.563 14.395 -10.679 1.00 87.06 278 ILE A O 1
ATOM 2102 N N . ILE A 1 279 ? -0.674 15.029 -8.916 1.00 86.06 279 ILE A N 1
ATOM 2103 C CA . ILE A 1 279 ? 0.155 14.350 -7.908 1.00 86.06 279 ILE A CA 1
ATOM 2104 C C . ILE A 1 279 ? 0.159 12.835 -8.129 1.00 86.06 279 ILE A C 1
ATOM 2106 O O . ILE A 1 279 ? 1.210 12.201 -8.064 1.00 86.06 279 ILE A O 1
ATOM 2110 N N . ILE A 1 280 ? -1.004 12.251 -8.431 1.00 90.31 280 ILE A N 1
ATOM 2111 C CA . ILE A 1 280 ? -1.112 10.822 -8.749 1.00 90.31 280 ILE A CA 1
ATOM 2112 C C . ILE A 1 280 ? -0.314 10.497 -10.019 1.00 90.31 280 ILE A C 1
ATOM 2114 O O . ILE A 1 280 ? 0.433 9.522 -10.031 1.00 90.31 280 ILE A O 1
ATOM 2118 N N . ALA A 1 281 ? -0.443 11.305 -11.076 1.00 92.38 281 ALA A N 1
ATOM 2119 C CA . ALA A 1 281 ? 0.295 11.097 -12.322 1.00 92.38 281 ALA A CA 1
ATOM 2120 C C . ALA A 1 281 ? 1.816 11.217 -12.122 1.00 92.38 281 ALA A C 1
ATOM 2122 O O . ALA A 1 281 ? 2.558 10.334 -12.543 1.00 92.38 281 ALA A O 1
ATOM 2123 N N . GLU A 1 282 ? 2.271 12.246 -11.405 1.00 92.69 282 GLU A N 1
ATOM 2124 C CA . GLU A 1 282 ? 3.684 12.428 -11.057 1.00 92.69 282 GLU A CA 1
ATOM 2125 C C . GLU A 1 282 ? 4.227 11.227 -10.269 1.00 92.69 282 GLU A C 1
ATOM 2127 O O . GLU A 1 282 ? 5.333 10.750 -10.523 1.00 92.69 282 GLU A O 1
ATOM 2132 N N . GLN A 1 283 ? 3.441 10.684 -9.339 1.00 93.12 283 GLN A N 1
ATOM 2133 C CA . GLN A 1 283 ? 3.844 9.512 -8.570 1.00 93.12 283 GLN A CA 1
ATOM 2134 C C . GLN A 1 283 ? 3.990 8.255 -9.437 1.00 93.12 283 GLN A C 1
ATOM 2136 O O . GLN A 1 283 ? 4.939 7.489 -9.245 1.00 93.12 283 GLN A O 1
ATOM 2141 N N . VAL A 1 284 ? 3.089 8.051 -10.402 1.00 96.62 284 VAL A N 1
ATOM 2142 C CA . VAL A 1 284 ? 3.191 6.967 -11.391 1.00 96.62 284 VAL A CA 1
ATOM 2143 C C . VAL A 1 284 ? 4.477 7.118 -12.210 1.00 96.62 284 VAL A C 1
ATOM 2145 O O . VAL A 1 284 ? 5.246 6.159 -12.305 1.00 96.62 284 VAL A O 1
ATOM 2148 N N . ASP A 1 285 ? 4.767 8.322 -12.711 1.00 97.06 285 ASP A N 1
ATOM 2149 C CA . ASP A 1 285 ? 5.970 8.605 -13.504 1.00 97.06 285 ASP A CA 1
ATOM 2150 C C . ASP A 1 285 ? 7.266 8.382 -12.706 1.00 97.06 285 ASP A C 1
ATOM 2152 O O . ASP A 1 285 ? 8.221 7.780 -13.208 1.00 97.06 285 ASP A O 1
ATOM 2156 N N . LEU A 1 286 ? 7.306 8.808 -11.440 1.00 96.56 286 LEU A N 1
ATOM 2157 C CA . LEU A 1 286 ? 8.468 8.611 -10.568 1.00 96.56 286 LEU A CA 1
ATOM 2158 C C . LEU A 1 286 ? 8.721 7.127 -10.282 1.00 96.56 286 LEU A C 1
ATOM 2160 O O . LEU A 1 286 ? 9.864 6.666 -10.361 1.00 96.56 286 LEU A O 1
ATOM 2164 N N . VAL A 1 287 ? 7.669 6.357 -9.995 1.00 96.62 287 VAL A N 1
ATOM 2165 C CA . VAL A 1 287 ? 7.786 4.906 -9.797 1.00 96.62 287 VAL A CA 1
ATOM 2166 C C . VAL A 1 287 ? 8.220 4.213 -11.090 1.00 96.62 287 VAL A C 1
ATOM 2168 O O . VAL A 1 287 ? 9.104 3.351 -11.056 1.00 96.62 287 VAL A O 1
ATOM 2171 N N . PHE A 1 288 ? 7.667 4.617 -12.234 1.00 97.31 288 PHE A N 1
ATOM 2172 C CA . PHE A 1 288 ? 8.076 4.109 -13.540 1.00 97.31 288 PHE A CA 1
ATOM 2173 C C . PHE A 1 288 ? 9.568 4.362 -13.790 1.00 97.31 288 PHE A C 1
ATOM 2175 O O . PHE A 1 288 ? 10.300 3.433 -14.148 1.00 97.31 288 PHE A O 1
ATOM 2182 N N . ALA A 1 289 ? 10.049 5.580 -13.528 1.00 96.25 289 ALA A N 1
ATOM 2183 C CA . ALA A 1 289 ? 11.457 5.938 -13.680 1.00 96.25 289 ALA A CA 1
ATOM 2184 C C . ALA A 1 289 ? 12.370 5.107 -12.761 1.00 96.25 289 ALA A C 1
ATOM 2186 O O . ALA A 1 289 ? 13.405 4.608 -13.209 1.00 96.25 289 ALA A O 1
ATOM 2187 N N . MET A 1 290 ? 11.978 4.882 -11.500 1.00 95.12 290 MET A N 1
ATOM 2188 C CA . MET A 1 290 ? 12.741 4.043 -10.562 1.00 95.12 290 MET A CA 1
ATOM 2189 C C . MET A 1 290 ? 12.927 2.604 -11.060 1.00 95.12 290 MET A C 1
ATOM 2191 O O . MET A 1 290 ? 13.970 1.988 -10.820 1.00 95.12 290 MET A O 1
ATOM 2195 N N . LEU A 1 291 ? 11.917 2.055 -11.735 1.00 94.62 291 LEU A N 1
ATOM 2196 C CA . LEU A 1 291 ? 11.940 0.685 -12.240 1.00 94.62 291 LEU A CA 1
ATOM 2197 C C . LEU A 1 291 ? 12.734 0.572 -13.546 1.00 94.62 291 LEU A C 1
ATOM 2199 O O . LEU A 1 291 ? 13.538 -0.353 -13.695 1.00 94.62 291 LEU A O 1
ATOM 2203 N N . THR A 1 292 ? 12.547 1.527 -14.457 1.00 94.56 292 THR A N 1
ATOM 2204 C CA . THR A 1 292 ? 13.004 1.443 -15.855 1.00 94.56 292 THR A CA 1
ATOM 2205 C C . THR A 1 292 ? 14.347 2.106 -16.133 1.00 94.56 292 THR A C 1
ATOM 2207 O O . THR A 1 292 ? 14.961 1.792 -17.150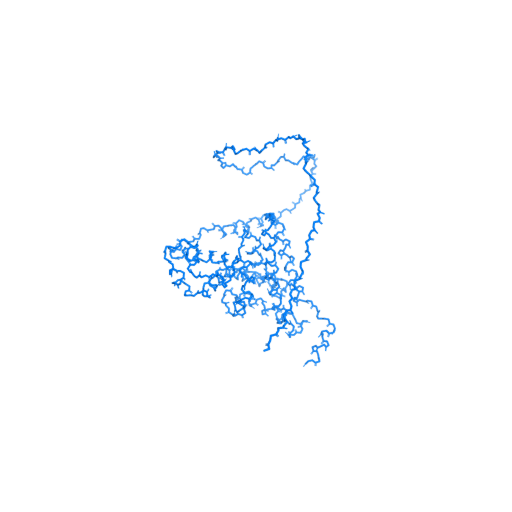 1.00 94.56 292 THR A O 1
ATOM 2210 N N . ALA A 1 293 ? 14.846 2.981 -15.250 1.00 94.25 293 ALA A N 1
ATOM 2211 C CA . ALA A 1 293 ? 16.089 3.714 -15.495 1.00 94.25 293 ALA A CA 1
ATOM 2212 C C . ALA A 1 293 ? 17.245 2.765 -15.871 1.00 94.25 293 ALA A C 1
ATOM 2214 O O . ALA A 1 293 ? 17.539 1.844 -15.109 1.00 94.25 293 ALA A O 1
ATOM 2215 N N . PRO A 1 294 ? 17.956 2.945 -16.992 1.00 91.56 294 PRO A N 1
ATOM 2216 C CA . PRO A 1 294 ? 19.068 2.060 -17.320 1.00 91.56 294 PRO A CA 1
ATOM 2217 C C . PRO A 1 294 ? 20.143 2.141 -16.222 1.00 91.56 294 PRO A C 1
ATOM 2219 O O . PRO A 1 294 ? 20.407 3.231 -15.704 1.00 91.56 294 PRO A O 1
ATOM 2222 N N . PRO A 1 295 ? 20.765 1.017 -15.811 1.00 91.25 295 PRO A N 1
ATOM 2223 C CA . PRO A 1 295 ? 21.893 1.087 -14.889 1.00 91.25 295 PRO A CA 1
ATOM 2224 C C . PRO A 1 295 ? 23.010 1.937 -15.510 1.00 91.25 295 PRO A C 1
ATOM 2226 O O . PRO A 1 295 ? 23.193 1.945 -16.729 1.00 91.25 295 PRO A O 1
ATOM 2229 N N . SER A 1 296 ? 23.770 2.657 -14.687 1.00 93.75 296 SER A N 1
ATOM 2230 C CA . SER A 1 296 ? 24.978 3.326 -15.173 1.00 93.75 296 SER A CA 1
ATOM 2231 C C . SER A 1 296 ? 26.020 2.291 -15.606 1.00 93.75 296 SER A C 1
ATOM 2233 O O . SER A 1 296 ? 25.966 1.130 -15.198 1.00 93.75 296 SER A O 1
ATOM 2235 N N . GLU A 1 297 ? 26.989 2.709 -16.417 1.00 93.81 297 GLU A N 1
ATOM 2236 C CA . GLU A 1 297 ? 28.120 1.857 -16.797 1.00 93.81 297 GLU A CA 1
ATOM 2237 C C . GLU A 1 297 ? 28.877 1.353 -15.564 1.00 93.81 297 GLU A C 1
ATOM 2239 O O . GLU A 1 297 ? 29.021 0.150 -15.386 1.00 93.81 297 GLU A O 1
ATOM 2244 N N . ALA A 1 298 ? 29.184 2.247 -14.620 1.00 94.75 298 ALA A N 1
ATOM 2245 C CA . ALA A 1 298 ? 29.822 1.884 -13.356 1.00 94.75 298 ALA A CA 1
ATOM 2246 C C . ALA A 1 298 ? 29.044 0.819 -12.555 1.00 94.75 298 ALA A C 1
ATOM 2248 O O . ALA A 1 298 ? 29.658 -0.045 -11.927 1.00 94.75 298 ALA A O 1
ATOM 2249 N N . LEU A 1 299 ? 27.704 0.865 -12.570 1.00 92.31 299 LEU A N 1
ATOM 2250 C CA . LEU A 1 299 ? 26.870 -0.135 -11.901 1.00 92.31 299 LEU A CA 1
ATOM 2251 C C . LEU A 1 299 ? 26.875 -1.472 -12.652 1.00 92.31 299 LEU A C 1
ATOM 2253 O O . LEU A 1 299 ? 26.965 -2.517 -12.011 1.00 92.31 299 LEU A O 1
ATOM 2257 N N . ARG A 1 300 ? 26.817 -1.449 -13.990 1.00 90.50 300 ARG A N 1
ATOM 2258 C CA . ARG A 1 300 ? 26.964 -2.666 -14.807 1.00 90.50 300 ARG A CA 1
ATOM 2259 C C . ARG A 1 300 ? 28.311 -3.336 -14.556 1.00 90.50 300 ARG A C 1
ATOM 2261 O O . ARG A 1 300 ? 28.350 -4.540 -14.325 1.00 90.50 300 ARG A O 1
ATOM 2268 N N . ASP A 1 301 ? 29.383 -2.554 -14.519 1.00 92.94 301 ASP A N 1
ATOM 2269 C CA . ASP A 1 301 ? 30.726 -3.070 -14.275 1.00 92.94 301 ASP A CA 1
ATOM 2270 C C . ASP A 1 301 ? 30.878 -3.626 -12.855 1.00 92.94 301 ASP A C 1
ATOM 2272 O O . ASP A 1 301 ? 31.613 -4.586 -12.643 1.00 92.94 301 ASP A O 1
ATOM 2276 N N . ALA A 1 302 ? 30.208 -3.027 -11.865 1.00 93.19 302 ALA A N 1
ATOM 2277 C CA . ALA A 1 302 ? 30.202 -3.538 -10.497 1.00 93.19 302 ALA A CA 1
ATOM 2278 C C . ALA A 1 302 ? 29.508 -4.902 -10.396 1.00 93.19 302 ALA A C 1
ATOM 2280 O O . ALA A 1 302 ? 30.048 -5.788 -9.742 1.00 93.19 302 ALA A O 1
ATOM 2281 N N . ILE A 1 303 ? 28.374 -5.073 -11.082 1.00 89.62 303 ILE A N 1
ATOM 2282 C CA . ILE A 1 303 ? 27.644 -6.347 -11.166 1.00 89.62 303 ILE A CA 1
ATOM 2283 C C . ILE A 1 303 ? 28.472 -7.408 -11.898 1.00 89.62 303 ILE A C 1
ATOM 2285 O O . ILE A 1 303 ? 28.579 -8.536 -11.442 1.00 89.62 303 ILE A O 1
ATOM 2289 N N . ALA A 1 304 ? 29.131 -7.051 -13.003 1.00 88.50 304 ALA A N 1
ATOM 2290 C CA . ALA A 1 304 ? 29.956 -7.998 -13.757 1.00 88.50 304 ALA A CA 1
ATOM 2291 C C . ALA A 1 304 ? 31.179 -8.525 -12.973 1.00 88.50 304 ALA A C 1
ATOM 2293 O O . ALA A 1 304 ? 31.808 -9.492 -13.399 1.00 88.50 304 ALA A O 1
ATOM 2294 N N . ARG A 1 305 ? 31.546 -7.871 -11.861 1.00 92.38 305 ARG A N 1
ATOM 2295 C CA . ARG A 1 305 ? 32.669 -8.255 -10.992 1.00 92.38 305 ARG A CA 1
ATOM 2296 C C . ARG A 1 305 ? 32.258 -9.029 -9.735 1.00 92.38 305 ARG A C 1
ATOM 2298 O O . ARG A 1 305 ? 33.162 -9.512 -9.052 1.00 92.38 305 ARG A O 1
ATOM 2305 N N . SER A 1 306 ? 30.970 -9.072 -9.388 1.00 85.25 306 SER A N 1
ATOM 2306 C CA . SER A 1 306 ? 30.449 -9.790 -8.210 1.00 85.25 306 SER A CA 1
ATOM 2307 C C . SER A 1 306 ? 30.122 -11.239 -8.529 1.00 85.25 306 SER A C 1
ATOM 2309 O O . SER A 1 306 ? 30.388 -12.086 -7.650 1.00 85.25 306 SER A O 1
#

pLDDT: mean 72.09, std 26.77, range [25.41, 98.56]

Nearest PDB structures (foldseek):
  5fgl-assembly2_C  TM=6.790E-01  e=4.845E-05  Pseudomonas putida S16
  3mvp-assembly1_A  TM=4.466E-01  e=3.536E-04  Streptococcus mutans UA159
  3bni-assembly1_B  TM=5.176E-01  e=3.080E-03  Streptomyces coelicolor A3(2)
  1sgm-assembly1_B  TM=4.596E-01  e=8.505E-03  Bacillus subtilis

Radius of gyration: 30.47 Å; Cα contacts (8 Å, |Δi|>4): 199; chains: 1; bounding box: 81×70×109 Å